Protein 4Q53 (pdb70)

Solvent-accessible surface area: 11879 Å² total

Radius of gyration: 18.27 Å; Cα contacts (8 Å, |Δi|>4): 492; chains: 2; bounding box: 51×42×32 Å

Nearest PDB structures (foldseek):
  4q53-assembly1_A  TM=1.010E+00  e=2.944E-21  Bacteroides uniformis ATCC 8492
  4ouq-assembly1_A  TM=9.523E-01  e=3.448E-15  Bacteroides fragilis YCH46
  6w3f-assembly2_B  TM=7.302E-01  e=1.190E-06  synthetic construct
  3en8-assembly1_A-2  TM=7.153E-01  e=3.302E-04  Paraburkholderia xenovorans LB400
  6p3l-assembly1_B  TM=7.073E-01  e=3.727E-04  Mycolicibacterium hassiacum DSM 44199

Foldseek 3Di:
DPPVQVQVCQFQLNLVSLLVFADQWAWEQEQNDTDTDGSVVVSVVSVVCVVFPKDGWDWDDKDDDQFKIKTWIWIGPHFIWIWMMWGADPNDTHHHYIYIHGDDD/DDAAVVQCQVCQFQLHLVSLLVQADQWAWEQEQNDIDGDGSVVVSVVSVVCVVFPWDGWDWDDWDDDDFKIKTWIWIGPHAIWIWMIWGQDPNGTGHHYIYIHGDD

Secondary structure (DSSP, 8-state):
-TTHHHHHHHHHT-HHHHTTSEEEEEEEEETTEEEEEEHHHHHH--HHHHHS-----EEEEEEE-SSEEEEEEE--BTB-EEE--EEEETTEEEEEEEEEEE---/-PPTTHHHHHHHHHT-HHHHHTTEEEEEEEEETTEEEEEEHHHHHH--HHHHHS-----EEEEEEEETTEEEEEEE--TT--EEE--EEEETTEEEEEEEEEEE--

B-factor: mean 20.42, std 7.44, range [6.74, 47.21]

Sequence (211 aa):
NVPEGVIGAFKEGNNSQEELNKKYLGDKKVDLLIIQQNKSSTTHADKKRRRTAEGTAAFFSSSNHKKVGSSFNVNHQQGKKRDESGFVIGILTANGNFRVNFFRRKVQQNKYVIHQIRIDKTDEGQNVVPPEGVIGAFKEGNSQQELNKYLGDKVDLIIQNKKSSSTTHADKKRTAEGTAAFFSSSNHKKVGSFNVNNHQQGKKRDESGFVIGILTANGNFRVNNFFRKVQQNKYVIHQIRIDKTD

Structure (mmCIF, N/CA/C/O backbone):
data_4Q53
#
_entry.id   4Q53
#
_cell.length_a   108.136
_cell.length_b   37.109
_cell.length_c   61.376
_cell.angle_alpha   90.00
_cell.angle_beta   121.66
_cell.angle_gamma   90.00
#
_symmetry.space_group_name_H-M   'C 1 2 1'
#
loop_
_entity.id
_entity.type
_entity.pdbx_description
1 polymer 'Uncharacterized protein'
2 non-polymer 'IODIDE IO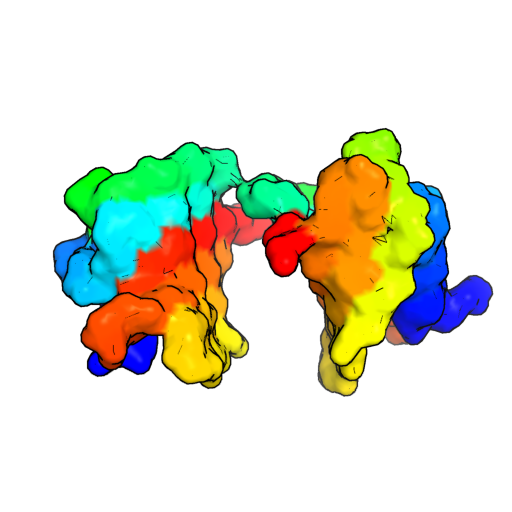N'
3 non-polymer 'TRIETHYLENE GLYCOL'
4 non-polymer 'CHLORIDE ION'
5 non-polymer 1,2-ETHANEDIOL
6 non-polymer 2,5,8,11,14,17,20,23-OCTAOXAPENTACOSAN-25-OL
7 non-polymer 'TETRAETHYLENE GLYCOL'
8 non-polymer 'SODIUM ION'
9 water water
#
loop_
_atom_site.group_PDB
_atom_site.id
_atom_site.type_symbol
_atom_site.label_atom_id
_atom_site.label_alt_id
_atom_site.label_comp_id
_atom_site.label_asym_id
_atom_site.label_entity_id
_atom_site.label_seq_id
_atom_site.pdbx_PDB_ins_code
_atom_site.Cartn_x
_atom_site.Cartn_y
_atom_site.Cartn_z
_atom_site.occupancy
_atom_site.B_iso_or_equiv
_atom_site.auth_seq_id
_atom_site.auth_comp_id
_atom_site.auth_asym_id
_atom_site.auth_atom_id
_atom_site.pdbx_PDB_model_num
ATOM 1 N N . ASN A 1 3 ? 16.110 25.373 29.613 1.00 37.74 23 ASN A N 1
ATOM 2 C CA . ASN A 1 3 ? 15.883 23.946 29.381 1.00 35.42 23 ASN A CA 1
ATOM 3 C C . ASN A 1 3 ? 16.725 23.394 28.223 1.00 29.09 23 ASN A C 1
ATOM 4 O O . ASN A 1 3 ? 16.292 22.503 27.517 1.00 29.41 23 ASN A O 1
ATOM 9 N N . VAL A 1 4 ? 17.924 23.936 28.051 1.00 27.19 24 VAL A N 1
ATOM 10 C CA . VAL A 1 4 ? 18.826 23.528 26.992 1.00 27.95 24 VAL A CA 1
ATOM 11 C C . VAL A 1 4 ? 20.026 22.845 27.639 1.00 27.70 24 VAL A C 1
ATOM 12 O O . VAL A 1 4 ? 20.602 23.391 28.585 1.00 29.91 24 VAL A O 1
ATOM 16 N N . PRO A 1 5 ? 20.442 21.673 27.115 1.00 26.10 25 PRO A N 1
ATOM 17 C CA . PRO A 1 5 ? 20.022 21.003 25.876 1.00 23.55 25 PRO A CA 1
ATOM 18 C C . PRO A 1 5 ? 18.992 19.897 26.064 1.00 19.89 25 PRO A C 1
ATOM 19 O O . PRO A 1 5 ? 18.673 19.190 25.121 1.00 20.14 25 PRO A O 1
ATOM 23 N N . GLU A 1 6 ? 18.450 19.767 27.268 1.00 20.37 26 GLU A N 1
ATOM 24 C CA . GLU A 1 6 ? 17.480 18.724 27.571 1.00 20.00 26 GLU A CA 1
ATOM 25 C C . GLU A 1 6 ? 16.288 18.760 26.606 1.00 19.19 26 GLU A C 1
ATOM 26 O O . GLU A 1 6 ? 15.815 17.729 26.145 1.00 18.56 26 GLU A O 1
ATOM 32 N N . GLY A 1 7 ? 15.780 19.957 26.329 1.00 19.43 27 GLY A N 1
ATOM 33 C CA . GLY A 1 7 ? 14.643 20.094 25.434 1.00 20.14 27 GLY A CA 1
ATOM 34 C C . GLY A 1 7 ? 14.940 19.651 24.004 1.00 18.18 27 GLY A C 1
ATOM 35 O O . GLY A 1 7 ? 14.092 19.055 23.335 1.00 19.46 27 GLY A O 1
ATOM 36 N N . VAL A 1 8 ? 16.150 19.933 23.530 1.00 17.71 28 VAL A N 1
ATOM 37 C CA . VAL A 1 8 ? 16.548 19.533 22.179 1.00 16.55 28 VAL A CA 1
ATOM 38 C C . VAL A 1 8 ? 16.720 18.021 22.133 1.00 15.23 28 VAL A C 1
ATOM 39 O O . VAL A 1 8 ? 16.271 17.359 21.208 1.00 15.36 28 VAL A O 1
ATOM 43 N N . ILE A 1 9 ? 17.371 17.471 23.142 1.00 15.57 29 ILE A N 1
ATOM 44 C CA . ILE A 1 9 ? 17.552 16.036 23.206 1.00 15.82 29 ILE A CA 1
ATOM 45 C C . ILE A 1 9 ? 16.186 15.348 23.212 1.00 16.42 29 ILE A C 1
ATOM 46 O O . ILE A 1 9 ? 15.975 14.347 22.520 1.00 16.24 29 ILE A O 1
ATOM 51 N N . GLY A 1 10 ? 15.258 15.867 24.010 1.00 17.02 30 GLY A N 1
ATOM 52 C CA . GLY A 1 10 ? 13.928 15.291 24.078 1.00 17.14 30 GLY A CA 1
ATOM 53 C C . GLY A 1 10 ? 13.202 15.369 22.746 1.00 17.31 30 GLY A C 1
ATOM 54 O O . GLY A 1 10 ? 12.503 14.432 22.352 1.00 17.61 30 GLY A O 1
ATOM 55 N N . ALA A 1 11 ? 13.352 16.490 22.052 1.00 17.40 31 ALA A N 1
ATOM 56 C CA . ALA A 1 11 ? 12.721 16.657 20.753 1.00 17.71 31 ALA A CA 1
ATOM 57 C C . ALA A 1 11 ? 13.225 15.626 19.756 1.00 16.56 31 ALA A C 1
ATOM 58 O O . ALA A 1 11 ? 12.447 15.077 18.976 1.00 18.04 31 ALA A O 1
ATOM 60 N N . PHE A 1 12 ? 14.533 15.371 19.755 1.00 15.75 32 PHE A N 1
ATOM 61 C CA . PHE A 1 12 ? 15.080 14.330 18.900 1.00 15.64 32 PHE A CA 1
ATOM 62 C C . PHE A 1 12 ? 14.610 12.947 19.322 1.00 16.33 32 PHE A C 1
ATOM 63 O O . PHE A 1 12 ? 14.262 12.135 18.475 1.00 17.06 32 PHE A O 1
ATOM 71 N N . LYS A 1 13 ? 14.583 12.677 20.626 1.00 16.38 33 LYS A N 1
ATOM 72 C CA . LYS A 1 13 ? 14.110 11.378 21.120 1.00 18.89 33 LYS A CA 1
ATOM 73 C C . LYS A 1 13 ? 12.689 11.079 20.642 1.00 19.06 33 LYS A C 1
ATOM 74 O O . LYS A 1 13 ? 12.328 9.927 20.365 1.00 21.82 33 LYS A O 1
ATOM 80 N N . GLU A 1 14 ? 11.888 12.130 20.531 1.00 19.99 34 GLU A N 1
ATOM 81 C CA . GLU A 1 14 ? 10.484 11.995 20.167 1.00 22.33 34 GLU A CA 1
ATOM 82 C C . GLU A 1 14 ? 10.224 12.261 18.687 1.00 20.96 34 GLU A C 1
ATOM 83 O O . GLU A 1 14 ? 9.094 12.135 18.229 1.00 22.95 34 GLU A O 1
ATOM 89 N N . GLY A 1 15 ? 11.251 12.652 17.937 1.00 19.31 35 GLY A N 1
ATOM 90 C CA . GLY A 1 15 ? 11.065 12.955 16.527 1.00 19.39 35 GLY A CA 1
ATOM 91 C C . GLY A 1 15 ? 10.047 14.065 16.338 1.00 19.69 35 GLY A C 1
ATOM 92 O O . GLY A 1 15 ? 9.184 13.995 15.455 1.00 20.55 35 GLY A O 1
ATOM 93 N N . ASN A 1 16 ? 10.170 15.097 17.167 1.00 19.05 36 ASN A N 1
ATOM 94 C CA A ASN A 1 16 ? 9.178 16.165 17.179 0.50 19.30 36 ASN A CA 1
ATOM 95 C CA B ASN A 1 16 ? 9.184 16.174 17.263 0.50 18.97 36 ASN A CA 1
ATOM 96 C C . ASN A 1 16 ? 9.770 17.525 16.813 1.00 18.49 36 ASN A C 1
ATOM 97 O O . ASN A 1 16 ? 10.417 18.201 17.604 1.00 19.00 36 ASN A O 1
ATOM 106 N N . SER A 1 17 ? 9.541 17.930 15.563 1.00 17.91 37 SER A N 1
ATOM 107 C CA . SER A 1 17 ? 10.092 19.189 15.063 1.00 19.68 37 SER A CA 1
ATOM 108 C C . SER A 1 17 ? 9.434 20.413 15.685 1.00 21.02 37 SER A C 1
ATOM 109 O O . SER A 1 17 ? 10.061 21.472 15.786 1.00 20.03 37 SER A O 1
ATOM 112 N N . GLN A 1 18 ? 8.167 20.289 16.094 1.00 22.64 38 GLN A N 1
ATOM 113 C CA . GLN A 1 18 ? 7.501 21.407 16.744 1.00 25.17 38 GLN A CA 1
ATOM 114 C C . GLN A 1 18 ? 8.177 21.728 18.075 1.00 23.41 38 GLN A C 1
ATOM 115 O O . GLN A 1 18 ? 8.410 22.891 18.395 1.00 25.79 38 GLN A O 1
ATOM 121 N N . GLU A 1 19 ? 8.509 20.702 18.848 1.00 23.26 39 GLU A N 1
ATOM 122 C CA A GLU A 1 19 ? 9.233 20.913 20.095 0.50 23.30 39 GLU A CA 1
ATOM 123 C CA B GLU A 1 19 ? 9.244 20.892 20.095 0.50 23.23 39 GLU A CA 1
ATOM 124 C C . GLU A 1 19 ? 10.643 21.444 19.808 1.00 21.00 39 GLU A C 1
ATOM 125 O O . GLU A 1 19 ? 11.146 22.319 20.510 1.00 21.29 39 GLU A O 1
ATOM 136 N N . LEU A 1 20 ? 11.280 20.927 18.766 1.00 19.78 40 LEU A N 1
ATOM 137 C CA . LEU A 1 20 ? 12.629 21.363 18.434 1.00 18.83 40 LEU A CA 1
ATOM 138 C C . LEU A 1 20 ? 12.650 22.856 18.100 1.00 18.51 40 LEU A C 1
ATOM 139 O O . LEU A 1 20 ? 13.601 23.584 18.395 1.00 20.07 40 LEU A O 1
ATOM 144 N N . ASN A 1 21 ? 11.560 23.316 17.517 1.00 21.14 41 ASN A N 1
ATOM 145 C CA . ASN A 1 21 ? 11.443 24.693 17.058 1.00 21.95 41 ASN A CA 1
ATOM 146 C C . ASN A 1 21 ? 11.737 25.858 18.017 1.00 22.00 41 ASN A C 1
ATOM 147 O O . ASN A 1 21 ? 11.756 26.937 17.675 1.00 26.44 41 ASN A O 1
ATOM 152 N N A LYS A 1 22 ? 11.421 25.447 19.254 0.50 22.80 42 LYS A N 1
ATOM 153 N N B LYS A 1 22 ? 11.421 25.426 19.254 0.50 21.75 42 LYS A N 1
ATOM 154 C CA A LYS A 1 22 ? 11.428 26.278 20.435 0.50 24.25 42 LYS A CA 1
ATOM 155 C CA B LYS A 1 22 ? 11.410 26.215 20.473 0.50 22.44 42 LYS A CA 1
ATOM 156 C C A LYS A 1 22 ? 12.860 26.588 20.644 0.50 22.85 42 LYS A C 1
ATOM 157 C C B LYS A 1 22 ? 12.836 26.526 20.745 0.50 22.25 42 LYS A C 1
ATOM 158 O O A LYS A 1 22 ? 13.199 27.688 21.103 0.50 24.01 42 LYS A O 1
ATOM 159 O O B LYS A 1 22 ? 13.143 27.562 21.349 0.50 23.16 42 LYS A O 1
ATOM 170 N N . TYR A 1 23 ? 13.718 25.613 20.329 1.00 20.83 43 TYR A N 1
ATOM 171 C CA . TYR A 1 23 ? 15.157 25.934 20.453 1.00 20.21 43 TYR A CA 1
ATOM 172 C C . TYR A 1 23 ? 15.965 26.378 19.237 1.00 19.53 43 TYR A C 1
ATOM 173 O O . TYR A 1 23 ? 17.164 26.572 19.329 1.00 20.11 43 TYR A O 1
ATOM 182 N N . LEU A 1 24 ? 15.310 26.558 18.109 1.00 20.04 44 LEU A N 1
ATOM 183 C CA . LEU A 1 24 ? 16.016 26.932 16.887 1.00 19.09 44 LEU A CA 1
ATOM 184 C C . LEU A 1 24 ? 16.360 28.421 16.872 1.00 18.58 44 LEU A C 1
ATOM 185 O O . LEU A 1 24 ? 15.567 29.247 17.315 1.00 21.40 44 LEU A O 1
ATOM 190 N N . GLY A 1 25 ? 17.558 28.754 16.398 1.00 19.24 45 GLY A N 1
ATOM 191 C CA . GLY A 1 25 ? 17.923 30.133 16.112 1.00 19.53 45 GLY A CA 1
ATOM 192 C C . GLY A 1 25 ? 17.146 30.676 14.929 1.00 20.01 45 GLY A C 1
ATOM 193 O O . GLY A 1 25 ? 16.453 29.936 14.229 1.00 20.42 45 GLY A O 1
ATOM 194 N N . ASP A 1 26 ? 17.265 31.974 14.695 1.00 21.53 46 ASP A N 1
ATOM 195 C CA . ASP A 1 26 ? 16.522 32.585 13.610 1.00 22.92 46 ASP A CA 1
ATOM 196 C C . ASP A 1 26 ? 17.070 32.176 12.248 1.00 21.25 46 ASP A C 1
ATOM 197 O O . ASP A 1 26 ? 16.358 32.236 11.246 1.00 23.69 46 ASP A O 1
ATOM 202 N N . LYS A 1 27 ? 18.340 31.794 12.233 1.00 19.54 47 LYS A N 1
ATOM 203 C CA A LYS A 1 27 ? 19.006 31.235 11.063 0.50 20.86 47 LYS A CA 1
ATOM 204 C CA B LYS A 1 27 ? 18.984 31.218 11.063 0.50 20.80 47 LYS A CA 1
ATOM 205 C C . LYS A 1 27 ? 19.705 29.963 11.511 1.00 19.69 47 LYS A C 1
ATOM 206 O O . LYS A 1 27 ? 20.404 29.968 12.520 1.00 21.46 47 LYS A O 1
ATOM 217 N N . VAL A 1 28 ? 19.507 28.884 10.771 1.00 16.42 48 VAL A N 1
ATOM 218 C CA . VAL A 1 28 ? 20.073 27.591 11.110 1.00 15.04 48 VAL A CA 1
ATOM 219 C C . VAL A 1 28 ? 20.701 26.993 9.876 1.00 15.14 48 VAL A C 1
ATOM 220 O O . VAL A 1 28 ? 20.060 26.895 8.828 1.00 16.53 48 VAL A O 1
ATOM 224 N N . ASP A 1 29 ? 21.950 26.580 10.012 1.00 14.61 49 ASP A N 1
ATOM 225 C CA . ASP A 1 29 ? 22.592 25.789 8.976 1.00 15.38 49 ASP A CA 1
ATOM 226 C C . ASP A 1 29 ? 22.269 24.324 9.191 1.00 14.04 49 ASP A C 1
ATOM 227 O O . ASP A 1 29 ? 22.568 23.770 10.248 1.00 15.79 49 ASP A O 1
ATOM 232 N N A LEU A 1 30 ? 21.669 23.711 8.181 0.50 14.07 50 LEU A N 1
ATOM 233 N N B LEU A 1 30 ? 21.649 23.689 8.198 0.50 14.37 50 LEU A N 1
ATOM 234 C CA A LEU A 1 30 ? 21.395 22.287 8.214 0.50 14.22 50 LEU A CA 1
ATOM 235 C CA B LEU A 1 30 ? 21.370 22.251 8.273 0.50 14.43 50 LEU A CA 1
ATOM 236 C C A LEU A 1 30 ? 22.299 21.589 7.226 0.50 13.05 50 LEU A C 1
ATOM 237 C C B LEU A 1 30 ? 22.123 21.480 7.206 0.50 12.77 50 LEU A C 1
ATOM 238 O O A LEU A 1 30 ? 22.504 22.085 6.116 0.50 13.90 50 LEU A O 1
ATOM 239 O O B LEU A 1 30 ? 22.036 21.804 6.018 0.50 13.67 50 LEU A O 1
ATOM 248 N N . ILE A 1 31 ? 22.856 20.456 7.639 1.00 12.28 51 ILE A N 1
ATOM 249 C CA . ILE A 1 31 ? 23.604 19.614 6.707 1.00 12.67 51 ILE A CA 1
ATOM 250 C C . ILE A 1 31 ? 23.099 18.204 6.938 1.00 12.58 51 ILE A C 1
ATOM 251 O O . ILE A 1 31 ? 23.461 17.571 7.918 1.00 13.81 51 ILE A O 1
ATOM 256 N N . ILE A 1 32 ? 22.250 17.716 6.042 1.00 12.89 52 ILE A N 1
ATOM 257 C CA . ILE A 1 32 ? 21.551 16.464 6.231 1.00 13.32 52 ILE A CA 1
ATOM 258 C C . ILE A 1 32 ? 21.900 15.586 5.066 1.00 14.10 52 ILE A C 1
ATOM 259 O O . ILE A 1 32 ? 21.559 15.910 3.935 1.00 13.99 52 ILE A O 1
ATOM 264 N N A GLN A 1 33 ? 22.577 14.470 5.311 0.50 15.67 53 GLN A N 1
ATOM 265 N N B GLN A 1 33 ? 22.601 14.495 5.366 0.50 14.53 53 GLN A N 1
ATOM 266 C CA A GLN A 1 33 ? 23.062 13.636 4.208 0.50 16.84 53 GLN A CA 1
ATOM 267 C CA B GLN A 1 33 ? 23.133 13.596 4.348 0.50 15.35 53 GLN A CA 1
ATOM 268 C C A GLN A 1 33 ? 23.820 14.457 3.169 0.50 16.74 53 GLN A C 1
ATOM 269 C C B GLN A 1 33 ? 23.853 14.378 3.229 0.50 15.81 53 GLN A C 1
ATOM 270 O O A GLN A 1 33 ? 23.620 14.318 1.964 0.50 18.06 53 GLN A O 1
ATOM 271 O O B GLN A 1 33 ? 23.658 14.128 2.041 0.50 17.60 53 GLN A O 1
ATOM 282 N N . ASN A 1 34 ? 24.686 15.327 3.660 1.00 14.48 54 ASN A N 1
ATOM 283 C CA . ASN A 1 34 ? 25.542 16.149 2.811 1.00 16.05 54 ASN A CA 1
ATOM 284 C C . ASN A 1 34 ? 24.811 17.187 1.987 1.00 17.47 54 ASN A C 1
ATOM 285 O O . ASN A 1 34 ? 25.423 17.821 1.145 1.00 23.99 54 ASN A O 1
ATOM 290 N N . LYS A 1 35 ? 23.526 17.392 2.255 1.00 15.81 55 LYS A N 1
ATOM 291 C CA . LYS A 1 35 ? 22.785 18.494 1.652 1.00 16.63 55 LYS A CA 1
ATOM 292 C C . LYS A 1 35 ? 22.760 19.661 2.631 1.00 15.78 55 LYS A C 1
ATOM 293 O O . LYS A 1 35 ? 22.188 19.550 3.728 1.00 16.03 55 LYS A O 1
ATOM 299 N N . SER A 1 36 ? 23.365 20.771 2.222 1.00 17.07 56 SER A N 1
ATOM 300 C CA A SER A 1 36 ? 23.527 21.928 3.087 0.50 18.71 56 SER A CA 1
ATOM 301 C CA B SER A 1 36 ? 23.530 21.938 3.081 0.50 18.62 56 SER A CA 1
ATOM 302 C C . SER A 1 36 ? 22.531 23.032 2.764 1.00 18.91 56 SER A C 1
ATOM 303 O O . SER A 1 36 ? 22.321 23.370 1.601 1.00 21.99 56 SER A O 1
ATOM 308 N N A THR A 1 37 ? 21.935 23.610 3.798 0.50 17.93 57 THR A N 1
ATOM 309 N N B THR A 1 37 ? 21.908 23.557 3.813 0.50 19.26 57 THR A N 1
ATOM 310 C CA A THR A 1 37 ? 20.982 24.697 3.626 0.50 19.01 57 THR A CA 1
ATOM 311 C CA B THR A 1 37 ? 20.977 24.666 3.708 0.50 20.54 57 THR A CA 1
ATOM 312 C C A THR A 1 37 ? 21.097 25.698 4.759 0.50 19.81 57 THR A C 1
ATOM 313 C C B THR A 1 37 ? 21.337 25.720 4.737 0.50 19.81 57 THR A C 1
ATOM 314 O O A THR A 1 37 ? 21.202 25.321 5.920 0.50 18.93 57 THR A O 1
ATOM 315 O O B THR A 1 37 ? 21.831 25.396 5.819 0.50 17.72 57 THR A O 1
ATOM 322 N N . HIS A 1 38 ? 21.063 26.978 4.405 1.00 20.31 58 HIS A N 1
ATOM 323 C CA . HIS A 1 38 ? 21.163 28.074 5.351 1.00 19.87 58 HIS A CA 1
ATOM 324 C C . HIS A 1 38 ? 19.743 28.574 5.469 1.00 19.63 58 HIS A C 1
ATOM 325 O O . HIS A 1 38 ? 19.269 29.314 4.616 1.00 23.55 58 HIS A O 1
ATOM 332 N N . ALA A 1 39 ? 19.058 28.131 6.505 1.00 17.72 59 ALA A N 1
ATOM 333 C CA . ALA A 1 39 ? 17.615 28.225 6.570 1.00 17.16 59 ALA A CA 1
ATOM 334 C C . ALA A 1 39 ? 17.159 29.239 7.600 1.00 17.30 59 ALA A C 1
ATOM 335 O O . ALA A 1 39 ? 17.772 29.371 8.644 1.00 19.16 59 ALA A O 1
ATOM 337 N N . ASP A 1 40 ? 16.067 29.947 7.338 1.00 18.08 60 ASP A N 1
ATOM 338 C CA . ASP A 1 40 ? 15.423 30.666 8.428 1.00 19.70 60 ASP A CA 1
ATOM 339 C C . ASP A 1 40 ? 14.725 29.654 9.342 1.00 18.85 60 ASP A C 1
ATOM 340 O O . ASP A 1 40 ? 14.604 28.476 9.017 1.00 18.96 60 ASP A O 1
ATOM 345 N N . LYS A 1 41 ? 14.284 30.116 10.495 1.00 17.67 61 LYS A N 1
ATOM 346 C CA A LYS A 1 41 ? 13.697 29.241 11.501 0.50 18.23 61 LYS A CA 1
ATOM 347 C CA B LYS A 1 41 ? 13.699 29.227 11.496 0.50 18.62 61 LYS A CA 1
ATOM 348 C C . LYS A 1 41 ? 12.541 28.407 10.935 1.00 16.91 61 LYS A C 1
ATOM 349 O O . LYS A 1 41 ? 12.478 27.198 11.149 1.00 18.23 61 LYS A O 1
ATOM 360 N N A ARG A 1 42 ? 11.645 29.044 10.191 0.33 17.22 62 ARG A N 1
ATOM 361 N N B ARG A 1 42 ? 11.635 29.058 10.211 0.33 17.16 62 ARG A N 1
ATOM 362 N N C ARG A 1 42 ? 11.675 29.042 10.156 0.34 17.33 62 ARG A N 1
ATOM 363 C CA A ARG A 1 42 ? 10.474 28.346 9.682 0.33 18.44 62 ARG A CA 1
ATOM 364 C CA B ARG A 1 42 ? 10.474 28.373 9.657 0.33 18.31 62 ARG A CA 1
ATOM 365 C CA C ARG A 1 42 ? 10.485 28.375 9.660 0.34 19.00 62 ARG A CA 1
ATOM 366 C C A ARG A 1 42 ? 10.858 27.229 8.710 0.33 17.47 62 ARG A C 1
ATOM 367 C C B ARG A 1 42 ? 10.889 27.225 8.740 0.33 17.20 62 ARG A C 1
ATOM 368 C C C ARG A 1 42 ? 10.850 27.244 8.703 0.34 17.86 62 ARG A C 1
ATOM 369 O O A ARG A 1 42 ? 10.285 26.141 8.735 0.33 18.46 62 ARG A O 1
ATOM 370 O O B ARG A 1 42 ? 10.368 26.114 8.831 0.33 18.59 62 ARG A O 1
ATOM 371 O O C ARG A 1 42 ? 10.262 26.165 8.734 0.34 18.86 62 ARG A O 1
ATOM 393 N N . THR A 1 43 ? 11.821 27.505 7.841 1.00 17.45 63 THR A N 1
ATOM 394 C CA . THR A 1 43 ? 12.276 26.505 6.884 1.00 17.06 63 THR A CA 1
ATOM 395 C C . THR A 1 43 ? 13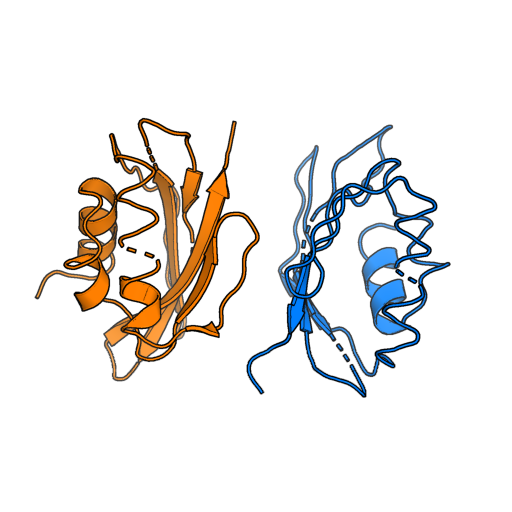.016 25.380 7.598 1.00 17.08 63 THR A C 1
ATOM 396 O O . THR A 1 43 ? 12.895 24.216 7.229 1.00 17.04 63 THR A O 1
ATOM 400 N N . ALA A 1 44 ? 13.778 25.733 8.623 1.00 16.28 64 ALA A N 1
ATOM 401 C CA . ALA A 1 44 ? 14.483 24.729 9.405 1.00 16.08 64 ALA A CA 1
ATOM 402 C C . ALA A 1 44 ? 13.514 23.772 10.088 1.00 16.25 64 ALA A C 1
ATOM 403 O O . ALA A 1 44 ? 13.711 22.559 10.065 1.00 15.61 64 ALA A O 1
ATOM 405 N N . GLU A 1 45 ? 12.456 24.310 10.680 1.00 16.33 65 GLU A N 1
ATOM 406 C CA . GLU A 1 45 ? 11.448 23.458 11.305 1.00 17.09 65 GLU A CA 1
ATOM 407 C C . GLU A 1 45 ? 10.801 22.553 10.262 1.00 17.96 65 GLU A C 1
ATOM 408 O O . GLU A 1 45 ? 10.576 21.381 10.519 1.00 17.90 65 GLU A O 1
ATOM 414 N N . GLY A 1 46 ? 10.504 23.103 9.088 1.00 18.44 66 GLY A N 1
ATOM 415 C CA . GLY A 1 46 ? 9.903 22.323 8.019 1.00 19.50 66 GLY A CA 1
ATOM 416 C C . GLY A 1 46 ? 10.797 21.203 7.524 1.00 18.44 66 GLY A C 1
ATOM 417 O O . GLY A 1 46 ? 10.348 20.077 7.264 1.00 19.55 66 GLY A O 1
ATOM 418 N N . THR A 1 47 ? 12.082 21.500 7.403 1.00 17.32 67 THR A N 1
ATOM 419 C CA . THR A 1 47 ? 13.048 20.497 6.992 1.00 17.53 67 THR A CA 1
ATOM 420 C C . THR A 1 47 ? 13.134 19.375 8.045 1.00 16.79 67 THR A C 1
ATOM 421 O O . THR A 1 47 ? 13.169 18.196 7.711 1.00 16.40 67 THR A O 1
ATOM 433 N N . ALA A 1 49 ? 10.788 18.580 10.203 1.00 16.81 69 ALA A N 1
ATOM 434 C CA . ALA A 1 49 ? 9.518 17.863 10.184 1.00 19.47 69 ALA A CA 1
ATOM 435 C C . ALA A 1 49 ? 9.564 16.782 9.110 1.00 17.99 69 ALA A C 1
ATOM 436 O O . ALA A 1 49 ? 9.160 15.640 9.337 1.00 20.73 69 ALA A O 1
ATOM 438 N N . ALA A 1 50 ? 10.055 17.143 7.930 1.00 18.33 70 ALA A N 1
ATOM 439 C CA . ALA A 1 50 ? 10.148 16.171 6.842 1.00 19.63 70 ALA A CA 1
ATOM 440 C C . ALA A 1 50 ? 11.134 15.061 7.226 1.00 18.66 70 ALA A C 1
ATOM 441 O O . ALA A 1 50 ? 10.900 13.882 6.955 1.00 20.29 70 ALA A O 1
ATOM 443 N N . PHE A 1 51 ? 12.239 15.426 7.857 1.00 17.05 71 PHE A N 1
ATOM 444 C CA . PHE A 1 51 ? 13.216 14.414 8.219 1.00 16.76 71 PHE A CA 1
ATOM 445 C C . PHE A 1 51 ? 12.615 13.406 9.190 1.00 16.46 71 PHE A C 1
ATOM 446 O O . PHE A 1 51 ? 12.725 12.202 8.983 1.00 17.75 71 PHE A O 1
ATOM 454 N N . PHE A 1 52 ? 11.955 13.893 10.232 1.00 16.55 72 PHE A N 1
ATOM 455 C CA . PHE A 1 52 ? 11.359 12.987 11.217 1.00 17.18 72 PHE A CA 1
ATOM 456 C C . PHE A 1 52 ? 10.214 12.159 10.629 1.00 19.53 72 PHE A C 1
ATOM 457 O O . PHE A 1 52 ? 9.993 11.029 11.050 1.00 20.70 72 PHE A O 1
ATOM 465 N N A SER A 1 53 ? 9.494 12.725 9.665 0.33 20.37 73 SER A N 1
ATOM 466 N N B SER A 1 53 ? 9.501 12.710 9.649 0.33 20.37 73 SER A N 1
ATOM 467 N N C SER A 1 53 ? 9.489 12.724 9.671 0.34 21.06 73 SER A N 1
ATOM 468 C CA A SER A 1 53 ? 8.403 12.004 9.018 0.33 20.67 73 SER A CA 1
ATOM 469 C CA B SER A 1 53 ? 8.390 11.982 9.036 0.33 20.66 73 SER A CA 1
ATOM 470 C CA C SER A 1 53 ? 8.407 11.988 9.029 0.34 22.01 73 SER A CA 1
ATOM 471 C C A SER A 1 53 ? 8.950 10.831 8.209 0.33 21.12 73 SER A C 1
ATOM 472 C C B SER A 1 53 ? 8.890 10.875 8.106 0.33 21.29 73 SER A C 1
ATOM 473 C C C SER A 1 53 ? 8.967 10.815 8.232 0.34 21.84 73 SER A C 1
ATOM 474 O O A SER A 1 53 ? 8.361 9.751 8.188 0.33 23.27 73 SER A O 1
ATOM 475 O O B SER A 1 53 ? 8.197 9.881 7.890 0.33 23.79 73 SER A O 1
ATOM 476 O O C SER A 1 53 ? 8.406 9.720 8.243 0.34 23.89 73 SER A O 1
ATOM 483 N N . ASN A 1 54 ? 10.095 11.046 7.566 1.00 20.01 74 ASN A N 1
ATOM 484 C CA . ASN A 1 54 ? 10.721 10.029 6.722 1.00 21.49 74 ASN A CA 1
ATOM 485 C C . ASN A 1 54 ? 11.668 9.082 7.489 1.00 17.64 74 ASN A C 1
ATOM 486 O O . ASN A 1 54 ? 12.164 8.118 6.917 1.00 18.88 74 ASN A O 1
ATOM 491 N N . HIS A 1 55 ? 11.950 9.378 8.761 1.00 18.05 75 HIS A N 1
ATOM 492 C CA . HIS A 1 55 ? 12.852 8.561 9.576 1.00 17.44 75 HIS A CA 1
ATOM 493 C C . HIS A 1 55 ? 12.269 8.454 10.986 1.00 17.67 75 HIS A C 1
ATOM 494 O O . HIS A 1 55 ? 12.594 9.249 11.861 1.00 18.84 75 HIS A O 1
ATOM 501 N N A LYS A 1 56 ? 11.405 7.463 11.194 0.50 17.60 76 LYS A N 1
ATOM 502 N N B LYS A 1 56 ? 11.391 7.477 11.197 0.50 18.05 76 LYS A N 1
ATOM 503 C CA A LYS A 1 56 ? 10.683 7.331 12.456 0.50 18.03 76 LYS A CA 1
ATOM 504 C CA B LYS A 1 56 ? 10.675 7.387 12.464 0.50 18.65 76 LYS A CA 1
ATOM 505 C C A LYS A 1 56 ? 11.655 7.023 13.577 0.50 16.90 76 LYS A C 1
ATOM 506 C C B LYS A 1 56 ? 11.637 7.031 13.576 0.50 17.26 76 LYS A C 1
ATOM 507 O O A LYS A 1 56 ? 12.272 5.965 13.594 0.50 17.55 76 LYS A O 1
ATOM 508 O O B LYS A 1 56 ? 12.226 5.957 13.582 0.50 17.97 76 LYS A O 1
ATOM 519 N N . VAL A 1 57 ? 11.778 7.941 14.527 1.00 16.95 77 VAL A N 1
ATOM 520 C CA . VAL A 1 57 ? 12.796 7.808 15.550 1.00 17.77 77 VAL A CA 1
ATOM 521 C C . VAL A 1 57 ? 12.468 6.719 16.570 1.00 18.74 77 VAL A C 1
ATOM 522 O O . VAL A 1 57 ? 11.363 6.677 17.125 1.00 21.66 77 VAL A O 1
ATOM 526 N N . GLY A 1 58 ? 13.437 5.832 16.789 1.00 17.93 78 GLY A N 1
ATOM 527 C CA . GLY A 1 58 ? 13.393 4.854 17.858 1.00 18.38 78 GLY A CA 1
ATOM 528 C C . GLY A 1 58 ? 14.126 5.287 19.111 1.00 20.30 78 GLY A C 1
ATOM 529 O O . GLY A 1 58 ? 13.663 5.023 20.216 1.00 24.01 78 GLY A O 1
ATOM 530 N N . SER A 1 59 ? 15.281 5.930 18.961 1.00 17.98 79 SER A N 1
ATOM 531 C CA A SER A 1 59 ? 16.040 6.389 20.116 0.50 16.93 79 SER A CA 1
ATOM 532 C CA B SER A 1 59 ? 16.058 6.370 20.110 0.50 18.38 79 SER A CA 1
ATOM 533 C C . SER A 1 59 ? 16.997 7.491 19.707 1.00 15.46 79 SER A C 1
ATOM 534 O O . SER A 1 59 ? 17.374 7.609 18.528 1.00 16.09 79 SER A O 1
ATOM 539 N N . PHE A 1 60 ? 17.393 8.297 20.687 1.00 15.33 80 PHE A N 1
ATOM 540 C CA . PHE A 1 60 ? 18.477 9.260 20.525 1.00 15.68 80 PHE A CA 1
ATOM 541 C C . PHE A 1 60 ? 19.296 9.205 21.795 1.00 15.26 80 PHE A C 1
ATOM 542 O O . PHE A 1 60 ? 18.774 9.394 22.887 1.00 17.68 80 PHE A O 1
ATOM 550 N N . ASN A 1 61 ? 20.578 8.928 21.638 1.00 14.62 81 ASN A N 1
ATOM 551 C CA . ASN A 1 61 ? 21.480 8.836 22.767 1.00 15.97 81 ASN A CA 1
ATOM 552 C C . ASN A 1 61 ? 22.679 9.727 22.556 1.00 12.96 81 ASN A C 1
ATOM 553 O O . ASN A 1 61 ? 23.414 9.579 21.574 1.00 15.10 81 ASN A O 1
ATOM 558 N N . VAL A 1 62 ? 22.880 10.629 23.502 1.00 13.59 82 VAL A N 1
ATOM 559 C CA . VAL A 1 62 ? 23.979 11.577 23.472 1.00 12.41 82 VAL A CA 1
ATOM 560 C C . VAL A 1 62 ? 25.225 10.928 24.054 1.00 12.34 82 VAL A C 1
ATOM 561 O O . VAL A 1 62 ? 25.142 10.191 25.032 1.00 13.79 82 VAL A O 1
ATOM 565 N N . ASN A 1 63 ? 26.377 11.214 23.448 1.00 11.17 83 ASN A N 1
ATOM 566 C CA . ASN A 1 63 ? 27.662 10.750 23.984 1.00 11.00 83 ASN A CA 1
ATOM 567 C C . ASN A 1 63 ? 28.682 11.849 24.268 1.00 10.75 83 ASN A C 1
ATOM 568 O O . ASN A 1 63 ? 29.726 11.570 24.835 1.00 11.09 83 ASN A O 1
ATOM 573 N N . HIS A 1 64 ? 28.382 13.093 23.898 1.00 10.87 84 HIS A N 1
ATOM 574 C CA . HIS A 1 64 ? 29.276 14.200 24.250 1.00 10.37 84 HIS A CA 1
ATOM 575 C C . HIS A 1 64 ? 28.499 15.483 24.145 1.00 9.99 84 HIS A C 1
ATOM 576 O O . HIS A 1 64 ? 27.829 15.732 23.133 1.00 11.86 84 HIS A O 1
ATOM 583 N N . GLN A 1 65 ? 28.583 16.312 25.175 1.00 10.47 85 GLN A N 1
ATOM 584 C CA A GLN A 1 65 ? 27.961 17.622 25.128 0.50 11.19 85 GLN A CA 1
ATOM 585 C CA B GLN A 1 65 ? 27.943 17.616 25.139 0.50 10.57 85 GLN A CA 1
ATOM 586 C C . GLN A 1 65 ? 28.735 18.589 26.000 1.00 10.51 85 GLN A C 1
ATOM 587 O O . GLN A 1 65 ? 29.460 18.186 26.909 1.00 11.38 85 GLN A O 1
ATOM 598 N N . GLY A 1 66 ? 28.613 19.872 25.718 1.00 10.69 86 GLY A N 1
ATOM 599 C CA . GLY A 1 66 ? 29.307 20.828 26.541 1.00 13.01 86 GLY A CA 1
ATOM 600 C C . GLY A 1 66 ? 28.955 22.228 26.134 1.00 13.42 86 GLY A C 1
ATOM 601 O O . GLY A 1 66 ? 28.393 22.456 25.062 1.00 14.75 86 GLY A O 1
ATOM 602 N N . LYS A 1 67 ? 29.279 23.183 26.999 1.00 14.57 87 LYS A N 1
ATOM 603 C CA A LYS A 1 67 ? 29.036 24.577 26.686 0.50 17.27 87 LYS A CA 1
ATOM 604 C CA B LYS A 1 67 ? 29.006 24.579 26.715 0.50 17.41 87 LYS A CA 1
ATOM 605 C C . LYS A 1 67 ? 30.001 25.513 27.373 1.00 17.51 87 LYS A C 1
ATOM 606 O O . LYS A 1 67 ? 30.549 25.213 28.445 1.00 18.90 87 LYS A O 1
ATOM 617 N N . ARG A 1 68 ? 30.229 26.623 26.695 1.00 19.29 88 ARG A N 1
ATOM 618 C CA . ARG A 1 68 ? 30.995 27.722 27.219 1.00 22.41 88 ARG A CA 1
ATOM 619 C C . ARG A 1 68 ? 30.013 28.878 27.268 1.00 23.49 88 ARG A C 1
ATOM 620 O O . ARG A 1 68 ? 28.826 28.704 26.990 1.00 22.78 88 ARG A O 1
ATOM 623 N N . ASP A 1 69 ? 30.492 30.063 27.611 1.00 25.05 89 ASP A N 1
ATOM 624 C CA . ASP A 1 69 ? 29.577 31.181 27.805 1.00 27.60 89 ASP A CA 1
ATOM 625 C C . ASP A 1 69 ? 28.772 31.520 26.555 1.00 28.26 89 ASP A C 1
ATOM 626 O O . ASP A 1 69 ? 27.584 31.836 26.665 1.00 28.58 89 ASP A O 1
ATOM 631 N N . GLU A 1 70 ? 29.383 31.399 25.376 1.00 24.75 90 GLU A N 1
ATOM 632 C CA . GLU A 1 70 ? 28.725 31.847 24.140 1.00 25.20 90 GLU A CA 1
ATOM 633 C C . GLU A 1 70 ? 28.360 30.752 23.138 1.00 21.84 90 GLU A C 1
ATOM 634 O O . GLU A 1 70 ? 27.768 31.036 22.102 1.00 22.77 90 GLU A O 1
ATOM 640 N N . SER A 1 71 ? 28.675 29.498 23.442 1.00 20.33 91 SER A N 1
ATOM 641 C CA . SER A 1 71 ? 28.375 28.425 22.506 1.00 18.59 91 SER A CA 1
ATOM 642 C C . SER A 1 71 ? 28.265 27.110 23.233 1.00 17.21 91 SER A C 1
ATOM 643 O O . SER A 1 71 ? 28.621 27.019 24.403 1.00 17.81 91 SER A O 1
ATOM 646 N N . GLY A 1 72 ? 27.777 26.088 22.531 1.00 14.49 92 GLY A N 1
ATOM 647 C CA . GLY A 1 72 ? 27.695 24.753 23.084 1.00 14.29 92 GLY A CA 1
ATOM 648 C C . GLY A 1 72 ? 27.438 23.728 22.003 1.00 12.34 92 GLY A C 1
ATOM 649 O O . GLY A 1 72 ? 27.235 24.091 20.853 1.00 13.83 92 GLY A O 1
ATOM 650 N N . PHE A 1 73 ? 27.484 22.457 22.363 1.00 11.95 93 PHE A N 1
ATOM 651 C CA . PHE A 1 73 ? 27.319 21.392 21.396 1.00 12.03 93 PHE A CA 1
ATOM 652 C C . PHE A 1 73 ? 26.710 20.160 22.057 1.00 10.90 93 PHE A C 1
ATOM 653 O O . PHE A 1 73 ? 26.897 19.929 23.260 1.00 11.98 93 PHE A O 1
ATOM 661 N N . VAL A 1 74 ? 26.003 19.373 21.243 1.00 11.51 94 VAL A N 1
ATOM 662 C CA . VAL A 1 74 ? 25.474 18.057 21.587 1.00 12.28 94 VAL A CA 1
ATOM 663 C C . VAL A 1 74 ? 25.767 17.106 20.414 1.00 11.73 94 VAL A C 1
ATOM 664 O O . VAL A 1 74 ? 25.489 17.430 19.251 1.00 13.15 94 VAL A O 1
ATOM 668 N N . ILE A 1 75 ? 26.334 15.944 20.732 1.00 11.35 95 ILE A N 1
ATOM 669 C CA . ILE A 1 75 ? 26.660 14.929 19.742 1.00 11.23 95 ILE A CA 1
ATOM 670 C C . ILE A 1 75 ? 26.059 13.614 20.178 1.00 11.61 95 ILE A C 1
ATOM 671 O O . ILE A 1 75 ? 26.254 13.180 21.313 1.00 12.00 95 ILE A O 1
ATOM 676 N N . GLY A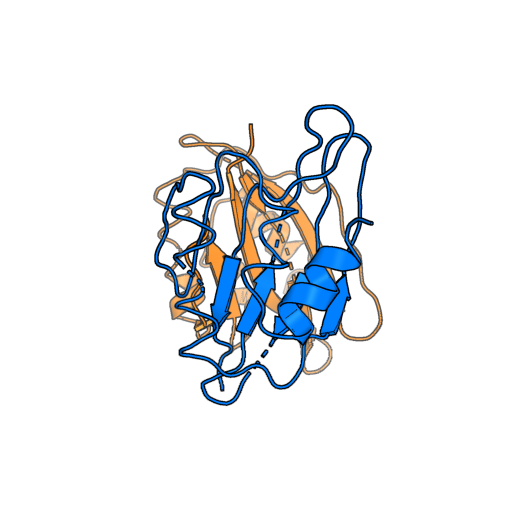 1 76 ? 25.332 12.960 19.280 1.00 11.62 96 GLY A N 1
ATOM 677 C CA . GLY A 1 76 ? 24.713 11.704 19.625 1.00 12.67 96 GLY A CA 1
ATOM 678 C C . GLY A 1 76 ? 24.333 10.878 18.423 1.00 12.00 96 GLY A C 1
ATOM 679 O O . GLY A 1 76 ? 24.537 11.279 17.270 1.00 12.95 96 GLY A O 1
ATOM 680 N N . ILE A 1 77 ? 23.738 9.730 18.715 1.00 12.22 97 ILE A N 1
ATOM 681 C CA . ILE A 1 77 ? 23.315 8.779 17.703 1.00 12.68 97 ILE A CA 1
ATOM 682 C C . ILE A 1 77 ? 21.800 8.654 17.705 1.00 12.34 97 ILE A C 1
ATOM 683 O O . ILE A 1 77 ? 21.174 8.368 18.735 1.00 13.20 97 ILE A O 1
ATOM 688 N N . LEU A 1 78 ? 21.225 8.853 16.521 1.00 13.07 98 LEU A N 1
ATOM 689 C CA . LEU A 1 78 ? 19.789 8.761 16.296 1.00 13.88 98 LEU A CA 1
ATOM 690 C C . LEU A 1 78 ? 19.479 7.470 15.564 1.00 14.05 98 LEU A C 1
ATOM 691 O O . LEU A 1 78 ? 19.918 7.281 14.437 1.00 15.62 98 LEU A O 1
ATOM 709 N N . THR A 1 80 ? 16.688 5.130 13.844 1.00 15.73 100 THR A N 1
ATOM 710 C CA . THR A 1 80 ? 15.362 5.284 13.244 1.00 16.47 100 THR A CA 1
ATOM 711 C C . THR A 1 80 ? 14.971 4.053 12.454 1.00 18.27 100 THR A C 1
ATOM 712 O O . THR A 1 80 ? 15.789 3.163 12.229 1.00 18.04 100 THR A O 1
ATOM 716 N N . ALA A 1 81 ? 13.708 4.016 12.040 1.00 18.39 101 ALA A N 1
ATOM 717 C CA . ALA A 1 81 ? 13.194 2.922 11.227 1.00 19.66 101 ALA A CA 1
ATOM 718 C C . ALA A 1 81 ? 13.710 2.989 9.785 1.00 17.79 101 ALA A C 1
ATOM 719 O O . ALA A 1 81 ? 13.462 2.074 9.001 1.00 21.78 101 ALA A O 1
ATOM 721 N N . ASN A 1 82 ? 14.429 4.062 9.444 1.00 17.64 102 ASN A N 1
ATOM 722 C CA . ASN A 1 82 ? 14.969 4.257 8.093 1.00 17.53 102 ASN A CA 1
ATOM 723 C C . ASN A 1 82 ? 16.414 4.781 8.172 1.00 16.70 102 ASN A C 1
ATOM 724 O O . ASN A 1 82 ? 16.745 5.833 7.637 1.00 18.64 102 ASN A O 1
ATOM 729 N N . GLY A 1 83 ? 17.268 4.033 8.858 1.00 17.70 103 GLY A N 1
ATOM 730 C CA . GLY A 1 83 ? 18.661 4.411 9.027 1.00 17.52 103 GLY A CA 1
ATOM 731 C C . GLY A 1 83 ? 19.011 4.886 10.418 1.00 16.77 103 GLY A C 1
ATOM 732 O O . GLY A 1 83 ? 18.146 5.334 11.191 1.00 17.74 103 GLY A O 1
ATOM 733 N N . ASN A 1 84 ? 20.300 4.784 10.732 1.00 15.72 104 ASN A N 1
ATOM 734 C CA . ASN A 1 84 ? 20.858 5.381 11.938 1.00 14.26 104 ASN A CA 1
ATOM 735 C C . ASN A 1 84 ? 21.759 6.531 11.525 1.00 14.46 104 ASN A C 1
ATOM 736 O O . ASN A 1 84 ? 22.376 6.487 10.458 1.00 14.54 104 ASN A O 1
ATOM 741 N N . PHE A 1 85 ? 21.832 7.556 12.370 1.00 12.79 105 PHE A N 1
ATOM 742 C CA . PHE A 1 85 ? 22.491 8.799 12.010 1.00 12.90 105 PHE A CA 1
ATOM 743 C C . PHE A 1 85 ? 23.295 9.329 13.188 1.00 12.81 105 PHE A C 1
ATOM 744 O O . PHE A 1 85 ? 22.834 9.318 14.327 1.00 15.30 105 PHE A O 1
ATOM 752 N N . ARG A 1 86 ? 24.474 9.855 12.892 1.00 11.84 106 ARG A N 1
ATOM 753 C CA . ARG A 1 86 ? 25.132 10.744 13.822 1.00 12.88 106 ARG A CA 1
ATOM 754 C C . ARG A 1 86 ? 24.530 12.123 13.702 1.00 12.73 106 ARG A C 1
ATOM 755 O O . ARG A 1 86 ? 24.332 12.613 12.588 1.00 12.69 106 ARG A O 1
ATOM 777 N N . VAL A 1 87 ? 24.295 12.751 14.843 1.00 10.89 107 VAL A N 1
ATOM 778 C CA . VAL A 1 87 ? 23.725 14.076 14.914 1.00 11.58 107 VAL A CA 1
ATOM 779 C C . VAL A 1 87 ? 24.680 14.976 15.678 1.00 11.40 107 VAL A C 1
ATOM 780 O O . VAL A 1 87 ? 25.167 14.600 16.740 1.00 13.76 107 VAL A O 1
ATOM 784 N N . ASN A 1 88 ? 24.953 16.144 15.117 1.00 10.60 108 ASN A N 1
ATOM 785 C CA . ASN A 1 88 ? 25.664 17.188 15.825 1.00 11.09 108 ASN A CA 1
ATOM 786 C C . ASN A 1 88 ? 24.773 18.406 15.886 1.00 11.24 108 ASN A C 1
ATOM 787 O O . ASN A 1 88 ? 24.307 18.868 14.852 1.00 14.47 108 ASN A O 1
ATOM 801 N N . PHE A 1 90 ? 24.957 22.361 17.181 1.00 12.15 110 PHE A N 1
ATOM 802 C CA . PHE A 1 90 ? 25.830 23.414 17.671 1.00 12.78 110 PHE A CA 1
ATOM 803 C C . PHE A 1 90 ? 24.986 24.618 18.030 1.00 13.04 110 PHE A C 1
ATOM 804 O O . PHE A 1 90 ? 24.118 25.028 17.261 1.00 14.41 110 PHE A O 1
ATOM 812 N N . PHE A 1 91 ? 25.238 25.144 19.226 1.00 13.96 111 PHE A N 1
ATOM 813 C CA . PHE A 1 91 ? 24.444 26.221 19.801 1.00 14.11 111 PHE A CA 1
ATOM 814 C C . PHE A 1 91 ? 25.251 27.495 19.917 1.00 15.61 111 PHE A C 1
ATOM 815 O O . PHE A 1 91 ? 26.462 27.460 20.157 1.00 16.16 111 PHE A O 1
ATOM 823 N N . ARG A 1 92 ? 24.557 28.618 19.783 1.00 17.35 112 ARG A N 1
ATOM 824 C CA A ARG A 1 92 ? 25.133 29.928 20.041 0.50 19.66 112 ARG A CA 1
ATOM 825 C CA B ARG A 1 92 ? 25.147 29.911 20.074 0.50 19.47 112 ARG A CA 1
ATOM 826 C C . ARG A 1 92 ? 24.257 30.654 21.061 1.00 20.06 112 ARG A C 1
ATOM 827 O O . ARG A 1 92 ? 23.043 30.495 21.056 1.00 21.63 112 ARG A O 1
ATOM 842 N N . LYS A 1 93 ? 24.858 31.458 21.931 1.00 22.40 113 LYS A N 1
ATOM 843 C CA . LYS A 1 93 ? 24.046 32.213 22.878 1.00 22.66 1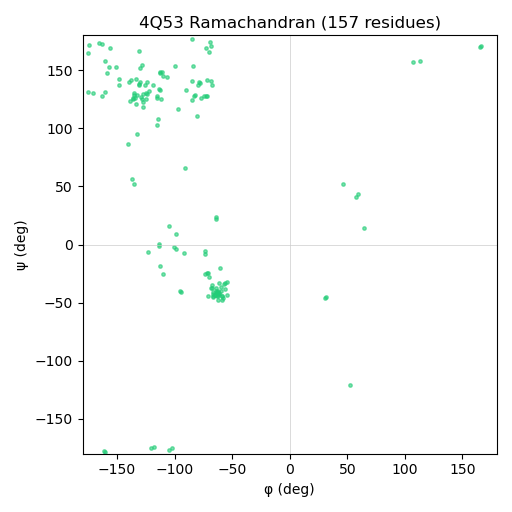13 LYS A CA 1
ATOM 844 C C . LYS A 1 93 ? 23.565 33.496 22.216 1.00 24.84 113 LYS A C 1
ATOM 845 O O . LYS A 1 93 ? 24.370 34.267 21.701 1.00 26.10 113 LYS A O 1
ATOM 851 N N . VAL A 1 94 ? 22.246 33.680 22.221 1.00 23.26 114 VAL A N 1
ATOM 852 C CA . VAL A 1 94 ? 21.580 34.854 21.658 1.00 26.00 114 VAL A CA 1
ATOM 853 C C . VAL A 1 94 ? 20.518 35.321 22.658 1.00 26.59 114 VAL A C 1
ATOM 854 O O . VAL A 1 94 ? 19.639 34.549 23.061 1.00 26.04 114 VAL A O 1
ATOM 858 N N A GLN A 1 95 ? 20.601 36.591 23.042 0.50 28.77 115 GLN A N 1
ATOM 859 N N B GLN A 1 95 ? 20.591 36.589 23.047 0.50 29.82 115 GLN A N 1
ATOM 860 C CA A GLN A 1 95 ? 19.703 37.159 24.043 0.50 29.96 115 GLN A CA 1
ATOM 861 C CA B GLN A 1 95 ? 19.672 37.140 24.040 0.50 31.90 115 GLN A CA 1
ATOM 862 C C A GLN A 1 95 ? 19.671 36.289 25.295 0.50 29.43 115 GLN A C 1
ATOM 863 C C B GLN A 1 95 ? 19.666 36.285 25.305 0.50 30.64 115 GLN A C 1
ATOM 864 O O A GLN A 1 95 ? 18.601 35.960 25.810 0.50 28.40 115 GLN A O 1
ATOM 865 O O B GLN A 1 95 ? 18.605 35.964 25.843 0.50 30.18 115 GLN A O 1
ATOM 876 N N . ASN A 1 96 ? 20.856 35.900 25.757 1.00 28.60 116 ASN A N 1
ATOM 877 C CA . ASN A 1 96 ? 21.005 35.114 26.982 1.00 29.37 116 ASN A CA 1
ATOM 878 C C . ASN A 1 96 ? 20.401 33.704 26.949 1.00 30.58 116 ASN A C 1
ATOM 879 O O . ASN A 1 96 ? 20.214 33.083 27.999 1.00 29.71 116 ASN A O 1
ATOM 881 N N . LYS A 1 97 ? 20.111 33.186 25.759 1.00 28.65 117 LYS A N 1
ATOM 882 C CA . LYS A 1 97 ? 19.608 31.819 25.634 1.00 28.12 117 LYS A CA 1
ATOM 883 C C . LYS A 1 97 ? 20.403 31.069 24.581 1.00 22.85 117 LYS A C 1
ATOM 884 O O . LYS A 1 97 ? 20.733 31.620 23.538 1.00 24.58 117 LYS A O 1
ATOM 890 N N . TYR A 1 98 ? 20.707 29.808 24.855 1.00 22.17 118 TYR A N 1
ATOM 891 C CA . TYR A 1 98 ? 21.379 28.983 23.870 1.00 19.70 118 TYR A CA 1
ATOM 892 C C . TYR A 1 98 ? 20.367 28.543 22.822 1.00 20.36 118 TYR A C 1
ATOM 893 O O . TYR A 1 98 ? 19.320 27.987 23.150 1.00 23.76 118 TYR A O 1
ATOM 902 N N . VAL A 1 99 ? 20.678 28.806 21.560 1.00 18.30 119 VAL A N 1
ATOM 903 C CA . VAL A 1 99 ? 19.806 28.406 20.456 1.00 18.79 119 VAL A CA 1
ATOM 904 C C . VAL A 1 99 ? 20.622 27.641 19.436 1.00 17.78 119 VAL A C 1
ATOM 905 O O . VAL A 1 99 ? 21.835 27.820 19.321 1.00 18.44 119 VAL A O 1
ATOM 909 N N . ILE A 1 100 ? 19.944 26.785 18.694 1.00 17.22 120 ILE A N 1
ATOM 910 C CA . ILE A 1 100 ? 20.618 26.005 17.680 1.00 16.94 120 ILE A CA 1
ATOM 911 C C . ILE A 1 100 ? 20.965 26.848 16.468 1.00 16.48 120 ILE A C 1
ATOM 912 O O . ILE A 1 100 ? 20.091 27.488 15.868 1.00 18.00 120 ILE A O 1
ATOM 917 N N . HIS A 1 101 ? 22.237 26.786 16.094 1.00 16.77 121 HIS A N 1
ATOM 918 C CA . HIS A 1 101 ? 22.752 27.483 14.929 1.00 16.44 121 HIS A CA 1
ATOM 919 C C . HIS A 1 101 ? 23.122 26.519 13.786 1.00 14.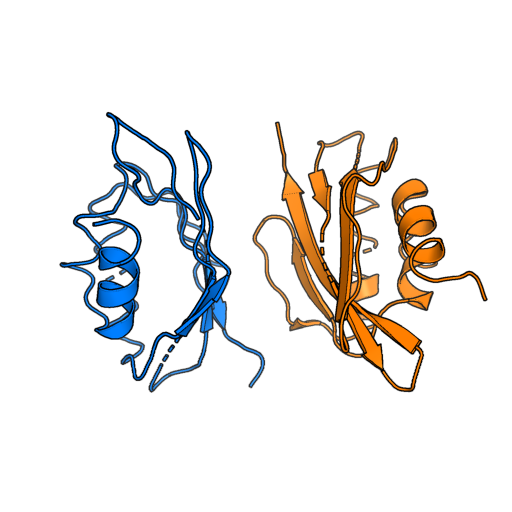52 121 HIS A C 1
ATOM 920 O O . HIS A 1 101 ? 23.144 26.912 12.620 1.00 15.50 121 HIS A O 1
ATOM 927 N N . GLN A 1 102 ? 23.427 25.269 14.118 1.00 13.25 122 GLN A N 1
ATOM 928 C CA . GLN A 1 102 ? 23.759 24.262 13.099 1.00 13.11 122 GLN A CA 1
ATOM 929 C C . GLN A 1 102 ? 23.307 22.885 13.553 1.00 12.97 122 GLN A C 1
ATOM 930 O O . GLN A 1 102 ? 23.497 22.518 14.724 1.00 13.18 122 GLN A O 1
ATOM 936 N N . ILE A 1 103 ? 22.717 22.136 12.620 1.00 12.50 123 ILE A N 1
ATOM 937 C CA . ILE A 1 103 ? 22.410 20.725 12.811 1.00 12.42 123 ILE A CA 1
ATOM 938 C C . ILE A 1 103 ? 23.046 19.962 11.665 1.00 11.32 123 ILE A C 1
ATOM 939 O O . ILE A 1 103 ? 22.765 20.255 10.498 1.00 13.08 123 ILE A O 1
ATOM 944 N N . ARG A 1 104 ? 23.869 18.979 11.999 1.00 11.31 124 ARG A N 1
ATOM 945 C CA . ARG A 1 104 ? 24.431 18.048 11.038 1.00 11.11 124 ARG A CA 1
ATOM 946 C C . ARG A 1 104 ? 23.863 16.677 11.338 1.00 10.47 124 ARG A C 1
ATOM 947 O O . ARG A 1 104 ? 23.858 16.242 12.490 1.00 11.43 124 ARG A O 1
ATOM 955 N N . ILE A 1 105 ? 23.415 15.988 10.294 1.00 10.91 125 ILE A N 1
ATOM 956 C CA . ILE A 1 105 ? 22.865 14.646 10.419 1.00 11.48 125 ILE A CA 1
ATOM 957 C C . ILE A 1 105 ? 23.520 13.817 9.320 1.00 11.39 125 ILE A C 1
ATOM 958 O O . ILE A 1 105 ? 23.420 14.143 8.137 1.00 13.28 125 ILE A O 1
ATOM 963 N N . ASP A 1 106 ? 24.206 12.755 9.712 1.00 12.04 126 ASP A N 1
ATOM 964 C CA . ASP A 1 106 ? 24.932 11.933 8.763 1.00 12.92 126 ASP A CA 1
ATOM 965 C C . ASP A 1 106 ? 24.699 10.458 8.999 1.00 12.81 126 ASP A C 1
ATOM 966 O O . ASP A 1 106 ? 24.861 9.961 10.114 1.00 12.95 126 ASP A O 1
ATOM 971 N N . LYS A 1 107 ? 24.282 9.758 7.951 1.00 14.27 127 LYS A N 1
ATOM 972 C CA . LYS A 1 107 ? 23.937 8.360 8.081 1.00 15.00 127 LYS A CA 1
ATOM 973 C C . LYS A 1 107 ? 25.160 7.536 8.388 1.00 14.83 127 LYS A C 1
ATOM 974 O O . LYS A 1 107 ? 26.198 7.730 7.789 1.00 16.68 127 LYS A O 1
ATOM 980 N N . THR A 1 108 ? 25.004 6.596 9.311 1.00 15.42 128 THR A N 1
ATOM 981 C CA . THR A 1 108 ? 26.063 5.686 9.675 1.00 16.98 128 THR A CA 1
ATOM 982 C C . THR A 1 108 ? 26.329 4.705 8.558 1.00 19.55 128 THR A C 1
ATOM 983 O O . THR A 1 108 ? 25.505 4.537 7.668 1.00 21.64 128 THR A O 1
ATOM 987 N N . ASP A 1 109 ? 27.470 4.026 8.653 1.00 20.30 129 ASP A N 1
ATOM 988 C CA . ASP A 1 109 ? 27.928 3.082 7.639 1.00 24.50 129 ASP A CA 1
ATOM 989 C C . ASP A 1 109 ? 27.414 1.687 7.967 1.00 28.63 129 ASP A C 1
ATOM 990 O O . ASP A 1 109 ? 28.185 0.792 8.293 1.00 31.70 129 ASP A O 1
ATOM 995 N N . GLU A 1 110 ? 26.103 1.508 7.912 1.00 31.63 130 GLU A N 1
ATOM 996 C CA . GLU A 1 110 ? 25.519 0.197 8.163 1.00 38.24 130 GLU A CA 1
ATOM 997 C C . GLU A 1 110 ? 24.217 0.064 7.394 1.00 41.06 130 GLU A C 1
ATOM 998 O O . GLU A 1 110 ? 23.687 1.064 6.900 1.00 40.62 130 GLU A O 1
ATOM 1005 N N . GLY B 1 1 ? 59.172 2.649 11.986 1.00 33.42 0 GLY B N 1
ATOM 1006 C CA . GLY B 1 1 ? 58.260 3.738 11.681 1.00 33.70 0 GLY B CA 1
ATOM 1007 C C . GLY B 1 1 ? 58.395 4.864 12.686 1.00 33.93 0 GLY B C 1
ATOM 1008 O O . GLY B 1 1 ? 59.097 4.732 13.692 1.00 34.97 0 GLY B O 1
ATOM 1009 N N . GLN B 1 2 ? 57.721 5.978 12.413 1.00 32.83 22 GLN B N 1
ATOM 1010 C CA . GLN B 1 2 ? 57.664 7.090 13.354 1.00 34.10 22 GLN B CA 1
ATOM 1011 C C . GLN B 1 2 ? 56.546 6.822 14.369 1.00 31.89 22 GLN B C 1
ATOM 1012 O O . GLN B 1 2 ? 55.602 6.083 14.080 1.00 32.02 22 GLN B O 1
ATOM 1018 N N . ASN B 1 3 ? 56.666 7.386 15.567 1.00 31.99 23 ASN B N 1
ATOM 1019 C CA . ASN B 1 3 ? 55.597 7.273 16.558 1.00 29.24 23 ASN B CA 1
ATOM 1020 C C . ASN B 1 3 ? 54.307 7.933 16.045 1.00 23.11 23 ASN B C 1
ATOM 1021 O O . ASN B 1 3 ? 54.354 8.855 15.243 1.00 21.01 23 ASN B O 1
ATOM 1026 N N A VAL B 1 4 ? 53.205 7.496 16.645 0.50 20.84 24 VAL B N 1
ATOM 1027 N N B VAL B 1 4 ? 53.142 7.396 16.389 0.50 23.22 24 VAL B N 1
ATOM 1028 C CA A VAL B 1 4 ? 51.925 8.178 16.595 0.50 17.87 24 VAL B CA 1
ATOM 1029 C CA B VAL B 1 4 ? 51.957 7.671 15.556 0.50 21.93 24 VAL B CA 1
ATOM 1030 C C A VAL B 1 4 ? 51.759 8.903 17.942 0.50 18.50 24 VAL B C 1
ATOM 1031 C C B VAL B 1 4 ? 51.453 9.122 15.547 0.50 20.53 24 VAL B C 1
ATOM 1032 O O A VAL B 1 4 ? 51.989 8.311 18.983 0.50 19.17 24 VAL B O 1
ATOM 1033 O O B VAL B 1 4 ? 51.322 9.715 14.474 0.50 19.26 24 VAL B O 1
ATOM 1040 N N A PRO B 1 5 ? 51.324 10.170 17.938 0.50 15.89 25 PRO B N 1
ATOM 1041 N N B PRO B 1 5 ? 51.140 9.687 16.724 0.50 20.87 25 PRO B N 1
ATOM 1042 C CA A PRO B 1 5 ? 50.803 10.899 16.784 0.50 15.13 25 PRO B CA 1
ATOM 1043 C CA B PRO B 1 5 ? 50.724 11.093 16.745 0.50 19.38 25 PRO B CA 1
ATOM 1044 C C A PRO B 1 5 ? 51.816 11.750 16.029 0.50 14.73 25 PRO B C 1
ATOM 1045 C C B PRO B 1 5 ? 51.802 12.017 16.177 0.50 16.29 25 PRO B C 1
ATOM 1046 O O A PRO B 1 5 ? 51.424 12.398 15.067 0.50 11.60 25 PRO B O 1
ATOM 1047 O O B PRO B 1 5 ? 51.471 12.953 15.448 0.50 15.81 25 PRO B O 1
ATOM 1054 N N . GLU B 1 6 ? 53.070 11.739 16.460 1.00 16.49 26 GLU B N 1
ATOM 1055 C CA . GLU B 1 6 ? 54.122 12.546 15.870 1.00 17.56 26 GLU B CA 1
ATOM 1056 C C . GLU B 1 6 ? 54.130 12.449 14.343 1.00 15.97 26 GLU B C 1
ATOM 1057 O O . GLU B 1 6 ? 54.273 13.466 13.658 1.00 16.15 26 GLU B O 1
ATOM 1063 N N . GLY B 1 7 ? 53.949 11.235 13.824 1.00 15.73 27 GLY B N 1
ATOM 1064 C CA . GLY B 1 7 ? 53.938 11.016 12.382 1.00 15.70 27 GLY B CA 1
ATOM 1065 C C . GLY B 1 7 ? 52.790 11.742 11.686 1.00 13.73 27 GLY B C 1
ATOM 1066 O O . GLY B 1 7 ? 52.945 12.331 10.615 1.00 14.77 27 GLY B O 1
ATOM 1067 N N . VAL B 1 8 ? 51.618 11.705 12.298 1.00 13.55 28 VAL B N 1
ATOM 1068 C CA . VAL B 1 8 ? 50.468 12.389 11.756 1.00 11.99 28 VAL B CA 1
ATOM 1069 C C . VAL B 1 8 ? 50.647 13.893 11.791 1.00 12.74 28 VAL B C 1
ATOM 1070 O O . VAL B 1 8 ? 50.302 14.606 10.851 1.00 12.48 28 VAL B O 1
ATOM 1074 N N . ILE B 1 9 ? 51.143 14.383 12.911 1.00 12.90 29 ILE B N 1
ATOM 1075 C CA . ILE B 1 9 ? 51.389 15.810 13.051 1.00 12.79 29 ILE B CA 1
ATOM 1076 C C . ILE B 1 9 ? 52.354 16.269 11.941 1.00 12.66 29 ILE B C 1
ATOM 1077 O O . ILE B 1 9 ? 52.122 17.296 11.299 1.00 13.98 29 ILE B O 1
ATOM 1082 N N . GLY B 1 10 ? 53.430 15.524 11.723 1.00 13.43 30 GLY B N 1
ATOM 1083 C CA . GLY B 1 10 ? 54.378 15.853 10.666 1.00 14.53 30 GLY B CA 1
ATOM 1084 C C . GLY B 1 10 ? 53.729 15.857 9.287 1.00 13.34 30 GLY B C 1
ATOM 1085 O O . GLY B 1 10 ? 54.042 16.699 8.451 1.00 15.57 30 GLY B O 1
ATOM 1086 N N . ALA B 1 11 ? 52.839 14.906 9.036 1.00 12.71 31 ALA B N 1
ATOM 1087 C CA . ALA B 1 11 ? 52.162 14.835 7.749 1.00 12.44 31 ALA B CA 1
ATOM 1088 C C . ALA B 1 11 ? 51.324 16.071 7.506 1.00 11.52 31 ALA B C 1
ATOM 1089 O O . ALA B 1 11 ? 51.319 16.627 6.410 1.00 12.63 31 ALA B O 1
ATOM 1091 N N . PHE B 1 12 ? 50.621 16.525 8.535 1.00 11.74 32 PHE B N 1
ATOM 1092 C CA . PHE B 1 12 ? 49.868 17.767 8.408 1.00 12.22 32 PHE B CA 1
ATOM 1093 C C . PHE B 1 12 ? 50.776 18.981 8.239 1.00 12.29 32 PHE B C 1
ATOM 1094 O O . PHE B 1 12 ? 50.474 19.861 7.435 1.00 13.84 32 PHE B O 1
ATOM 1102 N N . LYS B 1 13 ? 51.871 19.037 8.982 1.00 12.76 33 LYS B N 1
ATOM 1103 C CA . LYS B 1 13 ? 52.824 20.146 8.845 1.00 15.00 33 LYS B CA 1
ATOM 1104 C C . LYS B 1 13 ? 53.340 20.309 7.427 1.00 15.87 33 LYS B C 1
ATOM 1105 O O . LYS B 1 13 ? 53.576 21.432 6.981 1.00 17.06 33 LYS B O 1
ATOM 1111 N N . GLU B 1 14 ? 53.476 19.185 6.723 1.00 16.16 34 GLU B N 1
ATOM 1112 C CA . GLU B 1 14 ? 54.027 19.163 5.381 1.00 17.24 34 GLU B CA 1
ATOM 1113 C C . GLU B 1 14 ? 52.961 19.075 4.300 1.00 15.43 34 GLU B C 1
ATOM 1114 O O . GLU B 1 14 ? 53.283 19.087 3.117 1.00 16.91 34 GLU B O 1
ATOM 1120 N N . GLY B 1 15 ? 51.694 18.988 4.683 1.00 13.67 35 GLY B N 1
ATOM 1121 C CA . GLY B 1 15 ? 50.642 18.835 3.708 1.00 13.14 35 GLY B CA 1
ATOM 1122 C C . GLY B 1 15 ? 50.827 17.615 2.847 1.00 12.60 35 GLY B C 1
ATOM 1123 O O . GLY B 1 15 ? 50.630 17.697 1.643 1.00 14.06 35 GLY B O 1
ATOM 1124 N N . ASN B 1 16 ? 51.240 16.500 3.449 1.00 12.04 36 ASN B N 1
ATOM 1125 C CA . ASN B 1 16 ? 51.610 15.320 2.694 1.00 13.51 36 ASN B CA 1
ATOM 1126 C C . ASN B 1 16 ? 50.682 14.148 2.977 1.00 11.36 36 ASN B C 1
ATOM 1127 O O . ASN B 1 16 ? 50.792 13.492 4.001 1.00 11.91 36 ASN B O 1
ATOM 1132 N N . SER B 1 17 ? 49.764 13.875 2.049 1.00 12.23 37 SER B N 1
ATOM 1133 C CA . SER B 1 17 ? 48.792 12.821 2.261 1.00 12.36 37 SER B CA 1
ATOM 1134 C C . SER B 1 17 ? 49.409 11.439 2.182 1.00 12.22 37 SER B C 1
ATOM 1135 O O . SER B 1 17 ? 48.879 10.489 2.736 1.00 12.73 37 SER B O 1
ATOM 1138 N N . GLN B 1 18 ? 50.529 11.293 1.477 1.00 13.55 38 GLN B N 1
ATOM 1139 C CA A GLN B 1 18 ? 51.267 10.024 1.395 0.50 15.16 38 GLN B CA 1
ATOM 1140 C CA B GLN B 1 18 ? 51.132 9.976 1.426 0.50 14.09 38 GLN B CA 1
ATOM 1141 C C . GLN B 1 18 ? 51.873 9.644 2.733 1.00 14.41 38 GLN B C 1
ATOM 1142 O O . GLN B 1 18 ? 51.903 8.487 3.126 1.00 15.40 38 GLN B O 1
ATOM 1153 N N . GLU B 1 19 ? 52.411 10.648 3.428 1.00 14.04 39 GLU B N 1
ATOM 1154 C CA . GLU B 1 19 ? 52.904 10.412 4.781 1.00 14.24 39 GLU B CA 1
ATOM 1155 C C . GLU B 1 19 ? 51.718 10.078 5.687 1.00 13.14 39 GLU B C 1
ATOM 1156 O O . GLU B 1 19 ? 51.784 9.158 6.506 1.00 14.15 39 GLU B O 1
ATOM 1162 N N . LEU B 1 20 ? 50.637 10.844 5.559 1.00 12.47 40 LEU B N 1
ATOM 1163 C CA . LEU B 1 20 ? 49.458 10.618 6.378 1.00 12.35 40 LEU B CA 1
ATOM 1164 C C . LEU B 1 20 ? 48.942 9.196 6.226 1.00 11.36 40 LEU B C 1
ATOM 1165 O O . LEU B 1 20 ? 48.469 8.569 7.174 1.00 12.79 40 LEU B O 1
ATOM 1170 N N . ASN B 1 21 ? 49.013 8.704 4.997 1.00 12.37 41 ASN B N 1
ATOM 1171 C CA . ASN B 1 21 ? 48.510 7.391 4.633 1.00 12.76 41 ASN B CA 1
ATOM 1172 C C . ASN B 1 21 ? 49.089 6.276 5.488 1.00 13.06 41 ASN B C 1
ATOM 1173 O O . ASN B 1 21 ? 48.423 5.271 5.722 1.00 15.30 41 ASN B O 1
ATOM 1178 N N . LYS B 1 22 ? 50.336 6.448 5.921 1.00 12.89 42 LYS B N 1
ATOM 1179 C CA . LYS B 1 22 ? 51.007 5.454 6.747 1.00 13.63 42 LYS B CA 1
ATOM 1180 C C . LYS B 1 22 ? 50.277 5.220 8.064 1.00 14.23 42 LYS B C 1
ATOM 1181 O O . LYS B 1 22 ? 50.496 4.200 8.719 1.00 16.52 42 LYS B O 1
ATOM 1187 N N . TYR B 1 23 ? 49.435 6.167 8.482 1.00 12.72 43 TYR B N 1
ATOM 1188 C CA . TYR B 1 23 ? 48.763 6.112 9.783 1.00 12.53 43 TYR B CA 1
ATOM 1189 C C . TYR B 1 23 ? 47.259 5.942 9.671 1.00 12.81 43 TYR B C 1
ATOM 1190 O O . TYR B 1 23 ? 46.572 5.913 10.688 1.00 14.57 43 TYR B O 1
ATOM 1199 N N . LEU B 1 24 ? 46.733 5.853 8.454 1.00 12.97 44 LEU B N 1
ATOM 1200 C CA . LEU B 1 24 ? 45.302 5.714 8.245 1.00 13.89 44 LEU B CA 1
ATOM 1201 C C . LEU B 1 24 ? 44.849 4.295 8.492 1.00 13.48 44 LEU B C 1
ATOM 1202 O O . LEU B 1 24 ? 45.521 3.339 8.121 1.00 16.06 44 LEU B O 1
ATOM 1207 N N . GLY B 1 25 ? 43.699 4.152 9.139 1.00 14.02 45 GLY B N 1
ATOM 1208 C CA . GLY B 1 25 ? 43.065 2.868 9.224 1.00 13.48 45 GLY B CA 1
ATOM 1209 C C . GLY B 1 25 ? 42.514 2.401 7.890 1.00 13.65 45 GLY B C 1
ATOM 1210 O O . GLY B 1 25 ? 42.494 3.119 6.885 1.00 14.86 45 GLY B O 1
ATOM 1211 N N . ASP B 1 26 ? 42.022 1.176 7.881 1.00 14.57 46 ASP B N 1
ATOM 1212 C CA . ASP B 1 26 ? 41.443 0.627 6.660 1.00 16.62 46 ASP B CA 1
ATOM 1213 C C . ASP B 1 26 ? 40.082 1.217 6.318 1.00 15.94 46 ASP B C 1
ATOM 1214 O O . ASP B 1 26 ? 39.679 1.234 5.149 1.00 18.33 46 ASP B O 1
ATOM 1219 N N . LYS B 1 27 ? 39.381 1.708 7.336 1.00 15.20 47 LYS B N 1
ATOM 1220 C CA . LYS B 1 27 ? 38.169 2.497 7.171 1.00 14.88 47 LYS B CA 1
ATOM 1221 C C . LYS B 1 27 ? 38.366 3.796 7.909 1.00 14.77 47 LYS B C 1
ATOM 1222 O O . LYS B 1 27 ? 38.792 3.794 9.064 1.00 15.79 47 LYS B O 1
ATOM 1228 N N . VAL B 1 28 ? 38.077 4.902 7.239 1.00 12.52 48 VAL B N 1
ATOM 1229 C CA . VAL B 1 28 ? 38.241 6.222 7.829 1.00 12.48 48 VAL B CA 1
ATOM 1230 C C . VAL B 1 28 ? 37.018 7.063 7.505 1.00 11.68 48 VAL B C 1
ATOM 1231 O O . VAL B 1 28 ? 36.640 7.199 6.348 1.00 13.92 48 VAL B O 1
ATOM 1235 N N . ASP B 1 29 ? 36.424 7.663 8.533 1.00 11.68 49 ASP B N 1
ATOM 1236 C CA . ASP B 1 29 ? 35.369 8.614 8.318 1.00 12.13 49 ASP B CA 1
ATOM 1237 C C . ASP B 1 29 ? 35.971 10.007 8.180 1.00 11.36 49 ASP B C 1
ATOM 1238 O O . ASP B 1 29 ? 36.832 10.404 8.957 1.00 12.49 49 ASP B O 1
ATOM 1243 N N . LEU B 1 30 ? 35.535 10.736 7.167 1.00 11.71 50 LEU B N 1
ATOM 1244 C CA . LEU B 1 30 ? 36.003 12.094 6.913 1.00 11.50 50 LEU B CA 1
ATOM 1245 C C . LEU B 1 30 ? 34.850 13.055 6.994 1.00 11.42 50 LEU B C 1
ATOM 1246 O O . LEU B 1 30 ? 33.790 12.768 6.472 1.00 15.17 50 LEU B O 1
ATOM 1251 N N . ILE B 1 31 ? 35.073 14.195 7.635 1.00 11.12 51 ILE B N 1
ATOM 1252 C CA . ILE B 1 31 ? 34.089 15.267 7.674 1.00 12.11 51 ILE B CA 1
ATOM 1253 C C . ILE B 1 31 ? 34.886 16.521 7.345 1.00 12.19 51 ILE B C 1
ATOM 1254 O O . ILE B 1 31 ? 35.558 17.101 8.212 1.00 12.70 51 ILE B O 1
ATOM 1259 N N . ILE B 1 32 ? 34.885 16.895 6.065 1.00 13.98 52 ILE B N 1
ATOM 1260 C CA . ILE B 1 32 ? 35.788 17.924 5.564 1.00 15.19 52 ILE B CA 1
ATOM 1261 C C . ILE B 1 32 ? 34.917 19.098 5.136 1.00 16.87 52 ILE B C 1
ATOM 1262 O O . ILE B 1 32 ? 34.206 19.007 4.145 1.00 17.52 52 ILE B O 1
ATOM 1267 N N . GLN B 1 33 ? 34.948 20.184 5.913 1.00 18.31 53 GLN B N 1
ATOM 1268 C CA . GLN B 1 33 ? 34.060 21.320 5.721 1.00 19.32 53 GLN B CA 1
ATOM 1269 C C . GLN B 1 33 ? 32.615 20.855 5.519 1.00 19.97 53 GLN B C 1
ATOM 1270 O O . GLN B 1 33 ? 31.934 21.251 4.560 1.00 22.76 53 GLN B O 1
ATOM 1276 N N . ASN B 1 34 ? 32.160 20.025 6.452 1.00 20.07 54 ASN B N 1
ATOM 1277 C CA . ASN B 1 34 ? 30.797 19.487 6.462 1.00 20.36 54 ASN B CA 1
ATOM 1278 C C . ASN B 1 34 ? 30.419 18.565 5.293 1.00 18.45 54 ASN B C 1
ATOM 1279 O O . ASN B 1 34 ? 29.253 18.301 5.080 1.00 19.80 54 ASN B O 1
ATOM 1284 N N . LYS B 1 35 ? 31.392 18.094 4.537 1.00 16.75 55 LYS B N 1
ATOM 1285 C CA A LYS B 1 35 ? 31.149 17.026 3.585 0.50 15.70 55 LYS B CA 1
ATOM 1286 C CA B LYS B 1 35 ? 31.166 17.021 3.567 0.50 15.44 55 LYS B CA 1
ATOM 1287 C C . LYS B 1 35 ? 31.644 15.722 4.211 1.00 13.96 55 LYS B C 1
ATOM 1288 O O . LYS B 1 35 ? 32.834 15.590 4.496 1.00 14.12 55 LYS B O 1
ATOM 1299 N N A SER B 1 36 ? 30.721 14.786 4.438 0.33 12.05 56 SER B N 1
ATOM 1300 N N B SER B 1 36 ? 30.741 14.780 4.448 0.33 13.77 56 SER B N 1
ATOM 1301 N N C SER B 1 36 ? 30.715 14.799 4.464 0.34 14.01 56 SER B N 1
ATOM 1302 C CA A SER B 1 36 ? 31.017 13.532 5.131 0.33 10.61 56 SER B CA 1
ATOM 1303 C CA B SER B 1 36 ? 31.115 13.541 5.115 0.33 14.42 56 SER B CA 1
ATOM 1304 C CA C SER B 1 36 ? 31.007 13.532 5.131 0.34 15.26 56 SER B CA 1
ATOM 1305 C C A SER B 1 36 ? 31.130 12.370 4.183 0.33 11.87 56 SER B C 1
ATOM 1306 C C B SER B 1 36 ? 31.307 12.414 4.122 0.33 14.73 56 SER B C 1
ATOM 1307 C C C SER B 1 36 ? 31.294 12.449 4.103 0.34 15.23 56 SER B C 1
ATOM 1308 O O A SER B 1 36 ? 30.262 12.172 3.331 0.33 13.30 56 SER B O 1
ATOM 1309 O O B SER B 1 36 ? 30.622 12.351 3.101 0.33 15.98 56 SER B O 1
ATOM 1310 O O C SER B 1 36 ? 30.580 12.337 3.106 0.34 16.69 56 SER B O 1
ATOM 1317 N N A THR B 1 37 ? 32.185 11.585 4.353 0.50 12.67 57 THR B N 1
ATOM 1318 N N B THR B 1 37 ? 32.246 11.528 4.435 0.50 14.51 57 THR B N 1
ATOM 1319 C CA A THR B 1 37 ? 32.325 10.351 3.610 0.50 14.66 57 THR B CA 1
ATOM 1320 C CA B THR B 1 37 ? 32.514 10.365 3.611 0.50 16.06 57 THR B CA 1
ATOM 1321 C C A THR B 1 37 ? 32.766 9.236 4.542 0.50 13.37 57 THR B C 1
ATOM 1322 C C B THR B 1 37 ? 32.888 9.195 4.500 0.50 15.40 57 THR B C 1
ATOM 1323 O O A THR B 1 37 ? 33.494 9.469 5.490 0.50 12.59 57 THR B O 1
ATOM 1324 O O B THR B 1 37 ? 33.727 9.340 5.376 0.50 15.55 57 THR B O 1
ATOM 1331 N N . HIS B 1 38 ? 32.290 8.032 4.259 1.00 15.27 58 HIS B N 1
ATOM 1332 C CA . HIS B 1 38 ? 32.735 6.820 4.914 1.00 15.71 58 HIS B CA 1
ATOM 1333 C C . HIS B 1 38 ? 33.699 6.192 3.934 1.00 15.86 58 HIS B C 1
ATOM 1334 O O . HIS B 1 38 ? 33.286 5.533 2.998 1.00 19.68 58 HIS B O 1
ATOM 1341 N N . ALA B 1 39 ? 34.982 6.443 4.146 1.00 14.62 59 ALA B N 1
ATOM 1342 C CA . ALA B 1 39 ? 36.032 6.096 3.193 1.00 15.16 59 ALA B CA 1
ATOM 1343 C C . ALA B 1 39 ? 36.762 4.814 3.560 1.00 16.14 59 ALA B C 1
ATOM 1344 O O . ALA B 1 39 ? 36.846 4.444 4.725 1.00 15.96 59 ALA B O 1
ATOM 1346 N N . ASP B 1 40 ? 37.303 4.148 2.552 1.00 15.42 60 ASP B N 1
ATOM 1347 C CA . ASP B 1 40 ? 38.388 3.217 2.772 1.00 15.31 60 ASP B CA 1
ATOM 1348 C C . ASP B 1 40 ? 39.708 3.994 2.789 1.00 14.27 60 ASP B C 1
ATOM 1349 O O . ASP B 1 40 ? 39.751 5.217 2.576 1.00 14.69 60 ASP B O 1
ATOM 1354 N N . LYS B 1 41 ? 40.799 3.299 3.050 1.00 14.75 61 LYS B N 1
ATOM 1355 C CA A LYS B 1 41 ? 42.094 3.935 3.183 0.50 13.67 61 LYS B CA 1
ATOM 1356 C CA B LYS B 1 41 ? 42.085 3.967 3.192 0.50 13.71 61 LYS B CA 1
ATOM 1357 C C . LYS B 1 41 ? 42.464 4.746 1.936 1.00 14.05 61 LYS B C 1
ATOM 1358 O O . LYS B 1 41 ? 42.883 5.890 2.031 1.00 13.27 61 LYS B O 1
ATOM 1369 N N . ARG B 1 42 ? 42.317 4.136 0.769 1.00 15.10 62 ARG B N 1
ATOM 1370 C CA . ARG B 1 42 ? 42.709 4.796 -0.469 1.00 15.80 62 ARG B CA 1
ATOM 1371 C C . ARG B 1 42 ? 41.905 6.056 -0.756 1.00 16.36 62 ARG B C 1
ATOM 1372 O O . ARG B 1 42 ? 42.440 7.067 -1.213 1.00 15.84 62 ARG B O 1
ATOM 1380 N N . THR B 1 43 ? 40.610 5.995 -0.492 1.00 16.70 63 THR B N 1
ATOM 1381 C CA . THR B 1 43 ? 39.764 7.153 -0.695 1.00 18.48 63 THR B CA 1
ATOM 1382 C C . THR B 1 43 ? 40.106 8.252 0.312 1.00 16.72 63 THR B C 1
ATOM 1383 O O . THR B 1 43 ? 40.097 9.440 -0.004 1.00 18.18 63 THR B O 1
ATOM 1387 N N . ALA B 1 44 ? 40.420 7.866 1.540 1.00 14.26 64 ALA B N 1
ATOM 1388 C CA . ALA B 1 44 ? 40.813 8.859 2.531 1.00 14.46 64 ALA B CA 1
ATOM 1389 C C . ALA B 1 44 ? 42.100 9.559 2.112 1.00 12.54 64 ALA B C 1
ATOM 1390 O O . ALA B 1 44 ? 42.230 10.769 2.206 1.00 12.77 64 ALA B O 1
ATOM 1392 N N . GLU B 1 45 ? 43.064 8.781 1.642 1.00 12.07 65 GLU B N 1
ATOM 1393 C CA . GLU B 1 45 ? 44.304 9.381 1.149 1.00 12.33 65 GLU B CA 1
ATOM 1394 C C . GLU B 1 45 ? 44.012 10.355 0.007 1.00 12.12 65 GLU B C 1
ATOM 1395 O O . GLU B 1 45 ? 44.587 11.432 -0.051 1.00 12.68 65 GLU B O 1
ATOM 1401 N N . GLY B 1 46 ? 43.152 9.963 -0.928 1.00 12.82 66 GLY B N 1
ATOM 1402 C CA . GLY B 1 46 ? 42.866 10.817 -2.066 1.00 13.63 66 GLY B CA 1
ATOM 1403 C C . GLY B 1 46 ? 42.127 12.095 -1.687 1.00 13.72 66 GLY B C 1
ATOM 1404 O O . GLY B 1 46 ? 42.357 13.157 -2.259 1.00 14.47 66 GLY B O 1
ATOM 1405 N N . THR B 1 47 ? 41.211 11.997 -0.727 1.00 14.17 67 THR B N 1
ATOM 1406 C CA . THR B 1 47 ? 40.487 13.164 -0.251 1.00 14.43 67 THR B CA 1
ATOM 1407 C C . THR B 1 47 ? 41.462 14.129 0.396 1.00 13.13 67 THR B C 1
ATOM 1408 O O . THR B 1 47 ? 41.366 15.338 0.202 1.00 13.53 67 THR B O 1
ATOM 1420 N N . ALA B 1 49 ? 44.734 14.249 -0.170 1.00 12.75 69 ALA B N 1
ATOM 1421 C CA . ALA B 1 49 ? 45.588 14.770 -1.238 1.00 13.23 69 ALA B CA 1
ATOM 1422 C C . ALA B 1 49 ? 44.945 15.994 -1.893 1.00 13.06 69 ALA B C 1
ATOM 1423 O O . ALA B 1 49 ? 45.609 17.012 -2.106 1.00 14.61 69 ALA B O 1
ATOM 1425 N N . ALA B 1 50 ? 43.652 15.911 -2.191 1.00 13.84 70 ALA B N 1
ATOM 1426 C CA . ALA B 1 50 ? 42.950 17.029 -2.790 1.00 15.08 70 ALA B CA 1
ATOM 1427 C C . ALA B 1 50 ? 42.905 18.197 -1.826 1.00 14.93 70 ALA B C 1
ATOM 1428 O O . ALA B 1 50 ? 43.155 19.333 -2.216 1.00 15.99 70 ALA B O 1
ATOM 1430 N N . PHE B 1 51 ? 42.623 17.925 -0.552 1.00 14.40 71 PHE B N 1
ATOM 1431 C CA . PHE B 1 51 ? 42.552 19.018 0.423 1.00 14.20 71 PHE B CA 1
ATOM 1432 C C . PHE B 1 51 ? 43.877 19.772 0.496 1.00 14.69 71 PHE B C 1
ATOM 1433 O O . PHE B 1 51 ? 43.905 20.992 0.462 1.00 15.48 71 PHE B O 1
ATOM 1441 N N . PHE B 1 52 ? 44.978 19.044 0.603 1.00 14.43 72 PHE B N 1
ATOM 1442 C CA . PHE B 1 52 ? 46.280 19.699 0.731 1.00 13.79 72 PHE B CA 1
ATOM 1443 C C . PHE B 1 52 ? 46.649 20.441 -0.556 1.00 15.68 72 PHE B C 1
ATOM 1444 O O . PHE B 1 52 ? 47.262 21.503 -0.494 1.00 17.44 72 PHE B O 1
ATOM 1452 N N . SER B 1 53 ? 46.265 19.896 -1.711 1.00 16.05 73 SER B N 1
ATOM 1453 C CA A SER B 1 53 ? 46.564 20.531 -2.990 0.25 15.50 73 SER B CA 1
ATOM 1454 C CA B SER B 1 53 ? 46.541 20.523 -3.000 0.25 16.29 73 SER B CA 1
ATOM 1455 C CA C SER B 1 53 ? 46.591 20.545 -2.976 0.50 17.26 73 SER B CA 1
ATOM 1456 C C . SER B 1 53 ? 45.819 21.854 -3.128 1.00 17.00 73 SER B C 1
ATOM 1457 O O . SER B 1 53 ? 46.334 22.812 -3.712 1.00 19.85 73 SER B O 1
ATOM 1464 N N . ASN B 1 54 ? 44.605 21.912 -2.588 1.00 16.70 74 ASN B N 1
ATOM 1465 C CA . ASN B 1 54 ? 43.772 23.099 -2.684 1.00 17.47 74 ASN B CA 1
ATOM 1466 C C . ASN B 1 54 ? 43.922 24.073 -1.523 1.00 17.34 74 ASN B C 1
ATOM 1467 O O . ASN B 1 54 ? 43.364 25.174 -1.559 1.00 19.08 74 ASN B O 1
ATOM 1472 N N . HIS B 1 55 ? 44.674 23.667 -0.500 1.00 16.76 75 HIS B N 1
ATOM 1473 C CA . HIS B 1 55 ? 44.944 24.519 0.653 1.00 17.52 75 HIS B CA 1
ATOM 1474 C C . HIS B 1 55 ? 46.404 24.302 1.057 1.00 17.94 75 HIS B C 1
ATOM 1475 O O . HIS B 1 55 ? 46.706 23.499 1.942 1.00 18.88 75 HIS B O 1
ATOM 1482 N N . LYS B 1 56 ? 47.312 25.046 0.423 1.00 18.23 76 LYS B N 1
ATOM 1483 C CA A LYS B 1 56 ? 48.736 24.830 0.619 0.50 17.93 76 LYS B CA 1
ATOM 1484 C CA B LYS B 1 56 ? 48.733 24.813 0.627 0.50 18.64 76 LYS B CA 1
ATOM 1485 C C . LYS B 1 56 ? 49.150 25.149 2.051 1.00 17.85 76 LYS B C 1
ATOM 1486 O O . LYS B 1 56 ? 49.017 26.278 2.510 1.00 18.77 76 LYS B O 1
ATOM 1497 N N . VAL B 1 57 ? 49.661 24.148 2.745 1.00 17.07 77 VAL B N 1
ATOM 1498 C CA . VAL B 1 57 ? 49.927 24.276 4.167 1.00 15.63 77 VAL B CA 1
ATOM 1499 C C . VAL B 1 57 ? 51.127 25.161 4.464 1.00 17.88 77 VAL B C 1
ATOM 1500 O O . VAL B 1 57 ? 52.214 24.948 3.933 1.00 19.56 77 VAL B O 1
ATOM 1504 N N . GLY B 1 58 ? 50.902 26.141 5.339 1.00 17.14 78 GLY B N 1
ATOM 1505 C CA . GLY B 1 58 ? 51.954 26.953 5.917 1.00 18.21 78 GLY B CA 1
ATOM 1506 C C . GLY B 1 58 ? 52.426 26.422 7.262 1.00 18.28 78 GLY B C 1
ATOM 1507 O O . GLY B 1 58 ? 53.618 26.420 7.533 1.00 22.38 78 GLY B O 1
ATOM 1508 N N . SER B 1 59 ? 51.504 25.976 8.111 1.00 16.94 79 SER B N 1
ATOM 1509 C CA . SER B 1 59 ? 51.887 25.441 9.410 1.00 16.66 79 SER B CA 1
ATOM 1510 C C . SER B 1 59 ? 50.781 24.593 9.986 1.00 14.62 79 SER B C 1
ATOM 1511 O O . SER B 1 59 ? 49.618 24.723 9.591 1.00 14.37 79 SER B O 1
ATOM 1514 N N . PHE B 1 60 ? 51.155 23.709 10.906 1.00 14.60 80 PHE B N 1
ATOM 1515 C CA . PHE B 1 60 ? 50.206 22.965 11.712 1.00 13.63 80 PHE B CA 1
ATOM 1516 C C . PHE B 1 60 ? 50.692 22.972 13.142 1.00 14.52 80 PHE B C 1
ATOM 1517 O O . PHE B 1 60 ? 51.840 22.603 13.408 1.00 16.00 80 PHE B O 1
ATOM 1525 N N . ASN B 1 61 ? 49.823 23.420 14.053 1.00 14.43 81 ASN B N 1
ATOM 1526 C CA . ASN B 1 61 ? 50.157 23.503 15.462 1.00 15.63 81 ASN B CA 1
ATOM 1527 C C . ASN B 1 61 ? 49.112 22.808 16.293 1.00 14.25 81 ASN B C 1
ATOM 1528 O O . ASN B 1 61 ? 47.936 23.175 16.279 1.00 15.22 81 ASN B O 1
ATOM 1533 N N . VAL B 1 62 ? 49.545 21.774 17.002 1.00 14.04 82 VAL B N 1
ATOM 1534 C CA . VAL B 1 62 ? 48.664 21.029 17.870 1.00 13.60 82 VAL B CA 1
ATOM 1535 C C . VAL B 1 62 ? 48.316 21.848 19.090 1.00 13.81 82 VAL B C 1
ATOM 1536 O O . VAL B 1 62 ? 49.167 22.539 19.638 1.00 15.04 82 VAL B O 1
ATOM 1540 N N . ASN B 1 63 ? 47.065 21.737 19.532 1.00 12.94 83 ASN B N 1
ATOM 1541 C CA A ASN B 1 63 ? 46.699 22.369 20.792 0.50 13.32 83 ASN B CA 1
ATOM 1542 C CA B ASN B 1 63 ? 46.592 22.413 20.737 0.50 13.40 83 ASN B CA 1
ATOM 1543 C C . ASN B 1 63 ? 45.965 21.469 21.781 1.00 12.04 83 ASN B C 1
ATOM 1544 O O . ASN B 1 63 ? 45.662 21.895 22.893 1.00 13.38 83 ASN B O 1
ATOM 1553 N N . HIS B 1 64 ? 45.717 20.207 21.419 1.00 11.76 84 HIS B N 1
ATOM 1554 C CA . HIS B 1 64 ? 45.055 19.295 22.351 1.00 11.82 84 HIS B CA 1
ATOM 1555 C C . HIS B 1 64 ? 45.275 17.874 21.872 1.00 11.66 84 HIS B C 1
ATOM 1556 O O . HIS B 1 64 ? 45.001 17.554 20.729 1.00 12.54 84 HIS B O 1
ATOM 1563 N N . GLN B 1 65 ? 45.762 17.012 22.746 1.00 11.09 85 GLN B N 1
ATOM 1564 C CA A GLN B 1 65 ? 45.899 15.610 22.397 0.50 11.49 85 GLN B CA 1
ATOM 1565 C CA B GLN B 1 65 ? 45.913 15.606 22.405 0.50 12.11 85 GLN B CA 1
ATOM 1566 C C . GLN B 1 65 ? 45.752 14.741 23.642 1.00 10.82 85 GLN B C 1
ATOM 1567 O O . GLN B 1 65 ? 45.994 15.191 24.759 1.00 11.90 85 GLN B O 1
ATOM 1578 N N . GLY B 1 66 ? 45.314 13.515 23.445 1.00 11.43 86 GLY B N 1
ATOM 1579 C CA . GLY B 1 66 ? 45.168 12.618 24.571 1.00 10.63 86 GLY B CA 1
ATOM 1580 C C . GLY B 1 66 ? 44.786 11.222 24.143 1.00 10.38 86 GLY B C 1
ATOM 1581 O O . GLY B 1 66 ? 44.439 10.992 22.987 1.00 11.61 86 GLY B O 1
ATOM 1582 N N . LYS B 1 67 ? 44.807 10.310 25.091 1.00 10.47 87 LYS B N 1
ATOM 1583 C CA A LYS B 1 67 ? 44.459 8.921 24.841 0.50 11.17 87 LYS B CA 1
ATOM 1584 C CA B LYS B 1 67 ? 44.432 8.932 24.833 0.50 12.16 87 LYS B CA 1
ATOM 1585 C C . LYS B 1 67 ? 43.950 8.245 26.097 1.00 11.50 87 LYS B C 1
ATOM 1586 O O . LYS B 1 67 ? 44.414 8.531 27.203 1.00 13.49 87 LYS B O 1
ATOM 1597 N N . ARG B 1 68 ? 42.991 7.350 25.906 1.00 12.26 88 ARG B N 1
ATOM 1598 C CA . ARG B 1 68 ? 42.396 6.598 26.972 1.00 13.85 88 ARG B CA 1
ATOM 1599 C C . ARG B 1 68 ? 41.762 5.344 26.384 1.00 13.03 88 ARG B C 1
ATOM 1600 O O . ARG B 1 68 ? 41.235 5.374 25.285 1.00 13.19 88 ARG B O 1
ATOM 1608 N N . ASP B 1 69 ? 41.763 4.257 27.149 1.00 13.84 89 ASP B N 1
ATOM 1609 C CA . ASP B 1 69 ? 41.097 3.030 26.749 1.00 14.63 89 ASP B CA 1
ATOM 1610 C C . ASP B 1 69 ? 41.584 2.656 25.345 1.00 14.67 89 ASP B C 1
ATOM 1611 O O . ASP B 1 69 ? 42.773 2.453 25.143 1.00 14.46 89 ASP B O 1
ATOM 1616 N N . GLU B 1 70 ? 40.686 2.551 24.377 1.00 13.63 90 GLU B N 1
ATOM 1617 C CA . GLU B 1 70 ? 41.078 2.092 23.044 1.00 13.35 90 GLU B CA 1
ATOM 1618 C C . GLU B 1 70 ? 41.138 3.221 22.023 1.00 13.32 90 GLU B C 1
ATOM 1619 O O . GLU B 1 70 ? 41.162 2.969 20.814 1.00 15.19 90 GLU B O 1
ATOM 1625 N N . SER B 1 71 ? 41.168 4.457 22.506 1.00 11.78 91 SER B N 1
ATOM 1626 C CA . SER B 1 71 ? 41.026 5.625 21.648 1.00 11.77 91 SER B CA 1
ATOM 1627 C C . SER B 1 71 ? 42.101 6.674 21.902 1.00 10.90 91 SER B C 1
ATOM 1628 O O . SER B 1 71 ? 42.822 6.641 22.914 1.00 11.50 91 SER B O 1
ATOM 1631 N N . GLY B 1 72 ? 42.198 7.624 20.977 1.00 10.65 92 GLY B N 1
ATOM 1632 C CA . GLY B 1 72 ? 43.052 8.772 21.162 1.00 11.36 92 GLY B CA 1
ATOM 1633 C C . GLY B 1 72 ? 42.665 9.876 20.193 1.00 10.61 92 GLY B C 1
ATOM 1634 O O . GLY B 1 72 ? 41.863 9.662 19.271 1.00 10.34 92 GLY B O 1
ATOM 1635 N N . PHE B 1 73 ? 43.269 11.051 20.358 1.00 10.94 93 PHE B N 1
ATOM 1636 C CA . PHE B 1 73 ? 42.937 12.173 19.486 1.00 10.80 93 PHE B CA 1
ATOM 1637 C C . PHE B 1 73 ? 44.061 13.177 19.441 1.00 10.29 93 PHE B C 1
ATOM 1638 O O . PHE B 1 73 ? 44.859 13.309 20.374 1.00 10.77 93 PHE B O 1
ATOM 1646 N N . VAL B 1 74 ? 44.121 13.892 18.322 1.00 10.38 94 VAL B N 1
ATOM 1647 C CA . VAL B 1 74 ? 45.035 15.023 18.127 1.00 11.64 94 VAL B CA 1
ATOM 1648 C C . VAL B 1 74 ? 44.235 16.130 17.469 1.00 11.95 94 VAL B C 1
ATOM 1649 O O . VAL B 1 74 ? 43.582 15.887 16.445 1.00 12.71 94 VAL B O 1
ATOM 1653 N N . ILE B 1 75 ? 44.257 17.316 18.065 1.00 12.01 95 ILE B N 1
ATOM 1654 C CA . ILE B 1 75 ? 43.516 18.459 17.549 1.00 12.55 95 ILE B CA 1
ATOM 1655 C C . ILE B 1 75 ? 44.486 19.607 17.369 1.00 12.83 95 ILE B C 1
ATOM 1656 O O . ILE B 1 75 ? 45.314 19.877 18.241 1.00 13.91 95 ILE B O 1
ATOM 1661 N N . GLY B 1 76 ? 44.377 20.326 16.259 1.00 12.21 96 GLY B N 1
ATOM 1662 C CA . GLY B 1 76 ? 45.245 21.469 16.055 1.00 13.10 96 GLY B CA 1
ATOM 1663 C C . GLY B 1 76 ? 44.737 22.429 15.005 1.00 12.98 96 GLY B C 1
ATOM 1664 O O . GLY B 1 76 ? 43.679 22.224 14.418 1.00 14.10 96 GLY B O 1
ATOM 1665 N N . ILE B 1 77 ? 45.519 23.472 14.753 1.00 12.41 97 ILE B N 1
ATOM 1666 C CA . ILE B 1 77 ? 45.172 24.474 13.770 1.00 12.20 97 ILE B CA 1
ATOM 1667 C C . ILE B 1 77 ? 46.124 24.396 12.585 1.00 12.05 97 ILE B C 1
ATOM 1668 O O . ILE B 1 77 ? 47.346 24.473 12.732 1.00 12.73 97 ILE B O 1
ATOM 1673 N N . LEU B 1 78 ? 45.522 24.246 11.415 1.00 13.20 98 LEU B N 1
ATOM 1674 C CA . LEU B 1 78 ? 46.232 24.183 10.147 1.00 12.45 98 LEU B CA 1
ATOM 1675 C C . LEU B 1 78 ? 46.096 25.524 9.462 1.00 13.85 98 LEU B C 1
ATOM 1676 O O . LEU B 1 78 ? 44.998 25.943 9.113 1.00 14.59 98 LEU B O 1
ATOM 1697 N N . THR B 1 80 ? 46.832 27.683 6.189 1.00 16.50 100 THR B N 1
ATOM 1698 C CA . THR B 1 80 ? 47.098 27.457 4.766 1.00 17.76 100 THR B CA 1
ATOM 1699 C C . THR B 1 80 ? 46.968 28.749 3.978 1.00 19.98 100 THR B C 1
ATOM 1700 O O . THR B 1 80 ? 46.510 29.768 4.487 1.00 20.93 100 THR B O 1
ATOM 1704 N N . ALA B 1 81 ? 47.367 28.693 2.712 1.00 21.47 101 ALA B N 1
ATOM 1705 C CA . ALA B 1 81 ? 47.256 29.833 1.817 1.00 23.13 101 ALA B CA 1
ATOM 1706 C C . ALA B 1 81 ? 45.807 30.073 1.400 1.00 25.33 101 ALA B C 1
ATOM 1707 O O . ALA B 1 81 ? 45.502 31.074 0.758 1.00 27.57 101 ALA B O 1
ATOM 1709 N N . ASN B 1 82 ? 44.918 29.154 1.756 1.00 25.77 102 ASN B N 1
ATOM 1710 C CA . ASN B 1 82 ? 43.514 29.245 1.373 1.00 25.93 102 ASN B CA 1
ATOM 1711 C C . ASN B 1 82 ? 42.622 28.928 2.580 1.00 25.15 102 ASN B C 1
ATOM 1712 O O . ASN B 1 82 ? 41.732 28.080 2.488 1.00 26.98 102 ASN B O 1
ATOM 1717 N N . GLY B 1 83 ? 42.872 29.611 3.704 1.00 23.84 103 GLY B N 1
ATOM 1718 C CA . GLY B 1 83 ? 42.101 29.432 4.929 1.00 23.51 103 GLY B CA 1
ATOM 1719 C C . GLY B 1 83 ? 42.863 28.813 6.105 1.00 21.37 103 GLY B C 1
ATOM 1720 O O . GLY B 1 83 ? 43.890 28.166 5.919 1.00 22.12 103 GLY B O 1
ATOM 1721 N N . ASN B 1 84 ? 42.359 29.059 7.314 1.00 21.74 104 ASN B N 1
ATOM 1722 C CA . ASN B 1 84 ? 42.811 28.371 8.518 1.00 20.68 104 ASN B CA 1
ATOM 1723 C C . ASN B 1 84 ? 41.739 27.379 8.947 1.00 18.59 104 ASN B C 1
ATOM 1724 O O . ASN B 1 84 ? 40.530 27.644 8.796 1.00 21.20 104 ASN B O 1
ATOM 1729 N N . PHE B 1 85 ? 42.167 26.235 9.476 1.00 15.23 105 PHE B N 1
ATOM 1730 C CA . PHE B 1 85 ? 41.240 25.157 9.784 1.00 14.95 105 PHE B CA 1
ATOM 1731 C C . PHE B 1 85 ? 41.562 24.517 11.108 1.00 14.30 105 PHE B C 1
ATOM 1732 O O . PHE B 1 85 ? 42.724 24.306 11.437 1.00 15.61 105 PHE B O 1
ATOM 1740 N N . ARG B 1 86 ? 40.520 24.159 11.850 1.00 13.69 106 ARG B N 1
ATOM 1741 C CA . ARG B 1 86 ? 40.669 23.235 12.960 1.00 13.30 106 ARG B CA 1
ATOM 1742 C C . ARG B 1 86 ? 40.660 21.815 12.407 1.00 11.93 106 ARG B C 1
ATOM 1743 O O . ARG B 1 86 ? 39.773 21.474 11.629 1.00 13.92 106 ARG B O 1
ATOM 1751 N N . VAL B 1 87 ? 41.660 21.021 12.781 1.00 11.56 107 VAL B N 1
ATOM 1752 C CA . VAL B 1 87 ? 41.781 19.634 12.367 1.00 11.71 107 VAL B CA 1
ATOM 1753 C C . VAL B 1 87 ? 41.665 18.768 13.611 1.00 11.27 107 VAL B C 1
ATOM 1754 O O . VAL B 1 87 ? 42.367 18.994 14.593 1.00 12.12 107 VAL B O 1
ATOM 1758 N N . ASN B 1 88 ? 40.767 17.807 13.544 1.00 11.07 108 ASN B N 1
ATOM 1759 C CA A ASN B 1 88 ? 40.582 16.829 14.598 0.50 11.40 108 ASN B CA 1
ATOM 1760 C CA B ASN B 1 88 ? 40.565 16.843 14.590 0.50 12.41 108 ASN B CA 1
ATOM 1761 C C . ASN B 1 88 ? 40.858 15.473 14.009 1.00 11.31 108 ASN B C 1
ATOM 1762 O O . ASN B 1 88 ? 40.280 15.109 12.984 1.00 17.01 108 ASN B O 1
ATOM 1780 N N . PHE B 1 90 ? 40.899 11.441 15.098 1.00 10.59 110 PHE B N 1
ATOM 1781 C CA . PHE B 1 90 ? 40.529 10.433 16.070 1.00 10.62 110 PHE B CA 1
ATOM 1782 C C . PHE B 1 90 ? 41.188 9.116 15.724 1.00 9.57 110 PHE B C 1
ATOM 1783 O O . PHE B 1 90 ? 41.109 8.656 14.580 1.00 10.75 110 PHE B O 1
ATOM 1791 N N . PHE B 1 91 ? 41.826 8.522 16.727 1.00 10.26 111 PHE B N 1
ATOM 1792 C CA . PHE B 1 91 ? 42.564 7.278 16.604 1.00 10.90 111 PHE B CA 1
ATOM 1793 C C . PHE B 1 91 ? 41.902 6.147 17.362 1.00 10.51 111 PHE B C 1
ATOM 1794 O O . PHE B 1 91 ? 41.291 6.362 18.413 1.00 11.73 111 PHE B O 1
ATOM 1802 N N . ARG B 1 92 ? 42.045 4.937 16.832 1.00 11.99 112 ARG B N 1
ATOM 1803 C CA . ARG B 1 92 ? 41.650 3.715 17.492 1.00 12.72 112 ARG B CA 1
ATOM 1804 C C . ARG B 1 92 ? 42.846 2.817 17.571 1.00 13.54 112 ARG B C 1
ATOM 1805 O O . ARG B 1 92 ? 43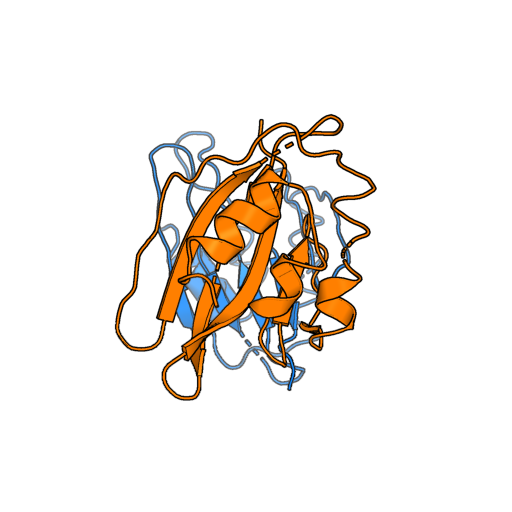.630 2.734 16.628 1.00 14.60 112 ARG B O 1
ATOM 1813 N N . LYS B 1 93 ? 42.992 2.141 18.694 1.00 14.74 113 LYS B N 1
ATOM 1814 C CA . LYS B 1 93 ? 44.031 1.138 18.829 1.00 19.57 113 LYS B CA 1
ATOM 1815 C C . LYS B 1 93 ? 43.540 -0.154 18.155 1.00 22.55 113 LYS B C 1
ATOM 1816 O O . LYS B 1 93 ? 42.576 -0.772 18.633 1.00 27.25 113 LYS B O 1
ATOM 1820 N N . VAL B 1 94 ? 44.169 -0.493 17.018 1.00 22.51 114 VAL B N 1
ATOM 1821 C CA . VAL B 1 94 ? 43.866 -1.662 16.189 1.00 24.23 114 VAL B CA 1
ATOM 1822 C C . VAL B 1 94 ? 45.131 -2.513 16.161 1.00 28.54 114 VAL B C 1
ATOM 1823 O O . VAL B 1 94 ? 46.183 -2.072 15.683 1.00 26.42 114 VAL B O 1
ATOM 1827 N N A GLN B 1 95 ? 45.033 -3.730 16.684 0.50 30.45 115 GLN B N 1
ATOM 1828 N N B GLN B 1 95 ? 45.014 -3.726 16.692 0.50 31.33 115 GLN B N 1
ATOM 1829 C CA A GLN B 1 95 ? 46.181 -4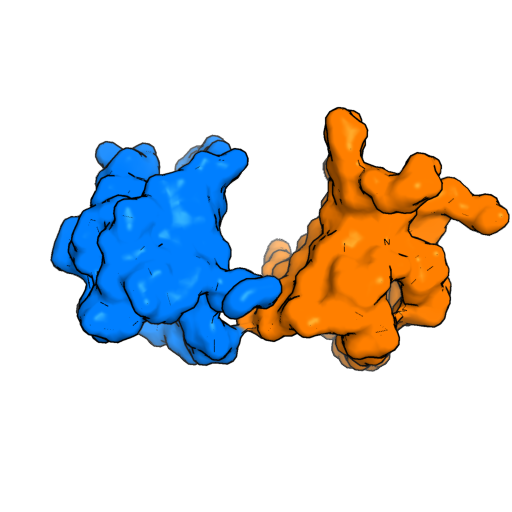.628 16.761 0.50 31.24 115 GLN B CA 1
ATOM 1830 C CA B GLN B 1 95 ? 46.140 -4.646 16.812 0.50 32.96 115 GLN B CA 1
ATOM 1831 C C A GLN B 1 95 ? 47.372 -3.961 17.461 0.50 31.26 115 GLN B C 1
ATOM 1832 C C B GLN B 1 95 ? 47.353 -3.969 17.461 0.50 32.21 115 GLN B C 1
ATOM 1833 O O A GLN B 1 95 ? 48.489 -3.965 16.945 0.50 30.20 115 GLN B O 1
ATOM 1834 O O B GLN B 1 95 ? 48.457 -3.974 16.917 0.50 31.31 115 GLN B O 1
ATOM 1845 N N . ASN B 1 96 ? 47.118 -3.372 18.627 1.00 32.62 116 ASN B N 1
ATOM 1846 C CA . ASN B 1 96 ? 48.174 -2.733 19.421 1.00 31.05 116 ASN B CA 1
ATOM 1847 C C . ASN B 1 96 ? 48.860 -1.534 18.758 1.00 28.86 116 ASN B C 1
ATOM 1848 O O . ASN B 1 96 ? 49.944 -1.112 19.170 1.00 30.58 116 ASN B O 1
ATOM 1850 N N . LYS B 1 97 ? 48.215 -0.985 17.739 1.00 23.84 117 LYS B N 1
ATOM 1851 C CA . LYS B 1 97 ? 48.729 0.178 17.021 1.00 23.30 117 LYS B CA 1
ATOM 1852 C C . LYS B 1 97 ? 47.632 1.219 16.904 1.00 18.02 117 LYS B C 1
ATOM 1853 O O . LYS B 1 97 ? 46.501 0.882 16.590 1.00 21.20 117 LYS B O 1
ATOM 1859 N N . TYR B 1 98 ? 47.957 2.487 17.106 1.00 15.81 118 TYR B N 1
ATOM 1860 C CA . TYR B 1 98 ? 46.969 3.547 16.905 1.00 14.34 118 TYR B CA 1
ATOM 1861 C C . TYR B 1 98 ? 46.900 3.917 15.436 1.00 13.73 118 TYR B C 1
ATOM 1862 O O . TYR B 1 98 ? 47.924 4.186 14.808 1.00 17.42 118 TYR B O 1
ATOM 1871 N N . VAL B 1 99 ? 45.689 3.905 14.891 1.00 12.35 119 VAL B N 1
ATOM 1872 C CA . VAL B 1 99 ? 45.458 4.296 13.499 1.00 12.56 119 VAL B CA 1
ATOM 1873 C C . VAL B 1 99 ? 44.323 5.307 13.451 1.00 11.06 119 VAL B C 1
ATOM 1874 O O . VAL B 1 99 ? 43.423 5.309 14.307 1.00 11.70 119 VAL B O 1
ATOM 1878 N N . ILE B 1 100 ? 44.360 6.160 12.442 1.00 10.86 120 ILE B N 1
ATOM 1879 C CA . ILE B 1 100 ? 43.309 7.140 12.283 1.00 10.63 120 ILE B CA 1
ATOM 1880 C C . ILE B 1 100 ? 42.030 6.476 11.817 1.00 10.41 120 ILE B C 1
ATOM 1881 O O . ILE B 1 100 ? 42.017 5.784 10.798 1.00 11.76 120 ILE B O 1
ATOM 1886 N N . HIS B 1 101 ? 40.947 6.746 12.543 1.00 10.57 121 HIS B N 1
ATOM 1887 C CA . HIS B 1 101 ? 39.613 6.311 12.141 1.00 10.96 121 HIS B CA 1
ATOM 1888 C C . HIS B 1 101 ? 38.665 7.449 11.754 1.00 10.48 121 HIS B C 1
ATOM 1889 O O . HIS B 1 101 ? 37.669 7.198 11.077 1.00 11.71 121 HIS B O 1
ATOM 1896 N N . GLN B 1 102 ? 38.959 8.681 12.161 1.00 9.80 122 GLN B N 1
ATOM 1897 C CA . GLN B 1 102 ? 38.166 9.815 11.713 1.00 9.54 122 GLN B CA 1
ATOM 1898 C C . GLN B 1 102 ? 39.031 11.052 11.604 1.00 9.17 122 GLN B C 1
ATOM 1899 O O . GLN B 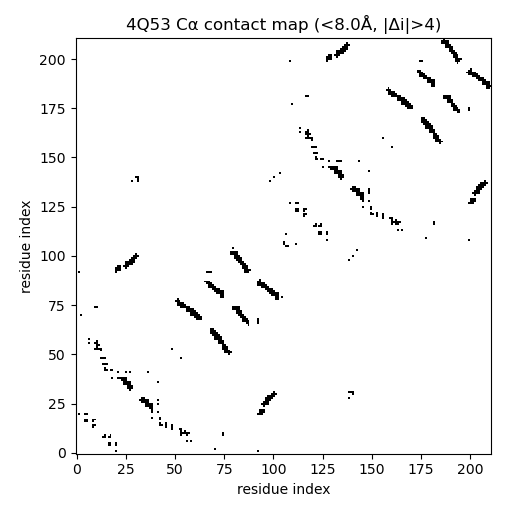1 102 ? 39.928 11.262 12.419 1.00 10.79 122 GLN B O 1
ATOM 1905 N N . ILE B 1 103 ? 38.758 11.863 10.590 1.00 9.53 123 ILE B N 1
ATOM 1906 C CA . ILE B 1 103 ? 39.356 13.183 10.435 1.00 10.16 123 ILE B CA 1
ATOM 1907 C C . ILE B 1 103 ? 38.234 14.179 10.202 1.00 9.81 123 ILE B C 1
ATOM 1908 O O . ILE B 1 103 ? 37.410 13.989 9.306 1.00 11.26 123 ILE B O 1
ATOM 1913 N N . ARG B 1 104 ? 38.203 15.238 11.006 1.00 10.00 124 ARG B N 1
ATOM 1914 C CA . ARG B 1 104 ? 37.246 16.311 10.829 1.00 11.76 124 ARG B CA 1
ATOM 1915 C C . ARG B 1 104 ? 38.015 17.613 10.683 1.00 10.50 124 ARG B C 1
ATOM 1916 O O . ARG B 1 104 ? 38.892 17.929 11.485 1.00 12.18 124 ARG B O 1
ATOM 1924 N N . ILE B 1 105 ? 37.685 18.355 9.637 1.00 10.79 125 ILE B N 1
ATOM 1925 C CA . ILE B 1 105 ? 38.338 19.618 9.321 1.00 11.56 125 ILE B CA 1
ATOM 1926 C C . ILE B 1 105 ? 37.279 20.697 9.123 1.00 12.96 125 ILE B C 1
ATOM 1927 O O . ILE B 1 105 ? 36.366 20.517 8.327 1.00 14.75 125 ILE B O 1
ATOM 1932 N N . ASP B 1 106 ? 37.409 21.797 9.863 1.00 14.73 126 ASP B N 1
ATOM 1933 C CA . ASP B 1 106 ? 36.443 22.899 9.810 1.00 17.10 126 ASP B CA 1
ATOM 1934 C C . ASP B 1 106 ? 37.189 24.207 9.651 1.00 16.27 126 ASP B C 1
ATOM 1935 O O . ASP B 1 106 ? 38.173 24.438 10.327 1.00 16.49 126 ASP B O 1
ATOM 1940 N N . LYS B 1 107 ? 36.704 25.088 8.793 1.00 18.31 127 LYS B N 1
ATOM 1941 C CA . LYS B 1 107 ? 37.322 26.395 8.662 1.00 20.31 127 LYS B CA 1
ATOM 1942 C C . LYS B 1 107 ? 37.085 27.201 9.942 1.00 21.17 127 LYS B C 1
ATOM 1943 O O . LYS B 1 107 ? 36.008 27.124 10.539 1.00 22.82 127 LYS B O 1
ATOM 1949 N N . THR B 1 108 ? 38.087 27.953 10.383 1.00 21.00 128 THR B N 1
ATOM 1950 C CA . THR B 1 108 ? 37.927 28.782 11.583 1.00 24.54 128 THR B CA 1
ATOM 1951 C C . THR B 1 108 ? 38.459 30.192 11.386 1.00 26.56 128 THR B C 1
ATOM 1952 O O . THR B 1 108 ? 39.478 30.398 10.731 1.00 25.05 128 THR B O 1
ATOM 1956 N N . ASP B 1 109 ? 37.751 31.156 11.961 1.00 26.61 129 ASP B N 1
ATOM 1957 C CA . ASP B 1 109 ? 38.172 32.550 11.934 1.00 29.09 129 ASP B CA 1
ATOM 1958 C C . ASP B 1 109 ? 39.032 32.842 13.161 1.00 30.31 129 ASP B C 1
ATOM 1959 O O . ASP B 1 109 ? 39.324 34.004 13.465 1.00 32.11 129 ASP B O 1
#

CATH classification: 3.10.450.50